Protein AF-A0A1F3QI66-F1 (afdb_monomer_lite)

pLDDT: mean 83.87, std 13.38, range [42.69, 95.62]

Secondary structure (DSSP, 8-state):
---EEEEEEEES-S-TT--SSTTTSBPPP-EEEEEEETTT--EEEEEHHHHHHHHHHHHHHHHHHHHHHHHHTTSEEEEEEEEETTT-SSHHHHHHHHHHHHHTTT--EEEEEEEEEE-TTT--EEEEEEEEEE---HHHHHHHH-SS--TTEEEEE-SSSSHHHHHHHHSPPB--TT--SEEE-TTPSPPPP-

Radius of gyration: 19.28 Å; chains: 1; bounding box: 41×46×55 Å

Foldseek 3Di:
DQQKDWDDKAAPDPCPFDPVDQQLDFDDFGIKTWIARNVPRDIDIDTPQNVVLVVLLVVLVLVCVQCVVVVVVLQKWKKKKKFFCVLPVDPVVVVVVVQVLCVVVVKHWQKKKKFWDADPPPRTIIIIMITIIGRDDPVRVCVSPVPDDPVGMDMDTDPHSPDVSVVVSPGGFTHGGPDDRMDMDPCPNDRDDD

Sequence (194 aa):
MNSWGLLHIKYLSEKSNQSVNIGQTPLEPKYEKTFVNFDTGEIRVVNDLQSKQFKKKQLLNLFIDVYSKHLLTKSISILTCIVYQKDYLMIGKFINTITKKLKRKGVERLGYIWVRDIGDIKLEKHYHIIIATTRIGKKLFKILFHKKKHSNYEVQFKKTERGMIDYLIDKDLFAASKQRTYGKSRKFPIPLKK

Structure (mmCIF, N/CA/C/O backbone):
data_AF-A0A1F3QI66-F1
#
_entry.id   AF-A0A1F3QI66-F1
#
loop_
_atom_site.group_PDB
_atom_site.id
_atom_site.type_symbol
_atom_site.label_atom_id
_atom_site.label_alt_id
_atom_site.label_comp_id
_atom_site.label_asym_id
_atom_site.label_entity_id
_atom_site.label_seq_id
_atom_site.pdbx_PDB_ins_code
_atom_site.Cartn_x
_atom_site.Cartn_y
_atom_site.Cartn_z
_atom_site.occupancy
_atom_site.B_iso_or_equiv
_atom_site.auth_seq_id
_atom_site.auth_comp_id
_atom_site.auth_asym_id
_atom_site.auth_atom_id
_atom_site.pdbx_PDB_model_num
ATOM 1 N N . MET A 1 1 ? 4.422 -25.451 -17.557 1.00 47.97 1 MET A N 1
ATOM 2 C CA . MET A 1 1 ? 5.743 -24.816 -17.761 1.00 47.97 1 MET A CA 1
ATOM 3 C C . MET A 1 1 ? 5.494 -23.385 -18.206 1.00 47.97 1 MET A C 1
ATOM 5 O O . MET A 1 1 ? 4.574 -23.186 -18.983 1.00 47.97 1 MET A O 1
ATOM 9 N N . ASN A 1 2 ? 6.211 -22.390 -17.675 1.00 63.16 2 ASN A N 1
ATOM 10 C CA . ASN A 1 2 ? 6.109 -21.024 -18.203 1.00 63.16 2 ASN A CA 1
ATOM 11 C C . ASN A 1 2 ? 6.990 -20.950 -19.448 1.00 63.16 2 ASN A C 1
ATOM 13 O O . ASN A 1 2 ? 8.209 -20.925 -19.316 1.00 63.16 2 ASN A O 1
ATOM 17 N N . SER A 1 3 ? 6.381 -20.913 -20.627 1.00 87.06 3 SER A N 1
ATOM 18 C CA . SER A 1 3 ? 7.074 -20.860 -21.916 1.00 87.06 3 SER A CA 1
ATOM 19 C C . SER A 1 3 ? 7.686 -19.500 -22.252 1.00 87.06 3 SER A C 1
ATOM 21 O O . SER A 1 3 ? 8.216 -19.313 -23.336 1.00 87.06 3 SER A O 1
ATOM 23 N N . TRP A 1 4 ? 7.682 -18.553 -21.314 1.00 91.75 4 TRP A N 1
ATOM 24 C CA . TRP A 1 4 ? 8.268 -17.228 -21.498 1.00 91.75 4 TRP A CA 1
ATOM 25 C C . TRP A 1 4 ? 9.689 -17.142 -20.930 1.00 91.75 4 TRP A C 1
ATOM 27 O O . TRP A 1 4 ? 9.897 -17.366 -19.735 1.00 91.75 4 TRP A O 1
ATOM 37 N N . GLY A 1 5 ? 10.648 -16.735 -21.761 1.00 91.50 5 GLY A N 1
ATOM 38 C CA . GLY A 1 5 ? 12.027 -16.417 -21.380 1.00 91.50 5 GLY A CA 1
ATOM 39 C C . GLY A 1 5 ? 12.348 -14.929 -21.510 1.00 91.50 5 GLY A C 1
ATOM 40 O O . GLY A 1 5 ? 11.740 -14.220 -22.309 1.00 91.50 5 GLY A O 1
ATOM 41 N N . LEU A 1 6 ? 13.307 -14.436 -20.720 1.00 92.69 6 LEU A N 1
ATOM 42 C CA . LEU A 1 6 ? 13.862 -13.088 -20.890 1.00 92.69 6 LEU A CA 1
ATOM 43 C C . LEU A 1 6 ? 14.909 -13.123 -22.009 1.00 92.69 6 LEU A C 1
ATOM 45 O O . LEU A 1 6 ? 15.916 -13.807 -21.866 1.00 92.69 6 LEU A O 1
ATOM 49 N N . LEU A 1 7 ? 14.681 -12.366 -23.081 1.00 91.62 7 LEU A N 1
ATOM 50 C CA . LEU A 1 7 ? 15.587 -12.286 -24.225 1.00 91.62 7 LEU A CA 1
ATOM 51 C C . LEU A 1 7 ? 16.707 -11.265 -23.986 1.00 91.62 7 LEU A C 1
ATOM 53 O O . LEU A 1 7 ? 17.881 -11.600 -24.078 1.00 91.62 7 LEU A O 1
ATOM 57 N N . HIS A 1 8 ? 16.356 -10.016 -23.664 1.00 92.00 8 HIS A N 1
ATOM 58 C CA . HIS A 1 8 ? 17.332 -8.968 -23.352 1.00 92.00 8 HIS A CA 1
ATOM 59 C C . HIS A 1 8 ? 16.724 -7.834 -22.516 1.00 92.00 8 HIS A C 1
ATOM 61 O O . HIS A 1 8 ? 15.503 -7.731 -22.346 1.00 92.00 8 HIS A O 1
ATOM 67 N N . ILE A 1 9 ? 17.601 -6.970 -21.996 1.00 92.31 9 ILE A N 1
ATOM 68 C CA . ILE A 1 9 ? 17.253 -5.748 -21.267 1.00 92.31 9 ILE A CA 1
ATOM 69 C C . ILE A 1 9 ? 17.842 -4.556 -22.021 1.00 92.31 9 ILE A C 1
ATOM 71 O O . ILE A 1 9 ? 19.048 -4.519 -22.258 1.00 92.31 9 ILE A O 1
ATOM 75 N N . LYS A 1 10 ? 17.008 -3.573 -22.365 1.00 91.25 10 LYS A N 1
ATOM 76 C CA . LYS A 1 10 ? 17.430 -2.316 -22.996 1.00 91.25 10 LYS A CA 1
ATOM 77 C C . LYS A 1 10 ? 17.322 -1.178 -21.989 1.00 91.25 10 LYS A C 1
ATOM 79 O O . LYS A 1 10 ? 16.243 -0.931 -21.458 1.00 91.25 10 LYS A O 1
ATOM 84 N N . TYR A 1 11 ? 18.417 -0.477 -21.719 1.00 87.38 11 TYR A N 1
ATOM 85 C CA . TYR A 1 11 ? 18.405 0.687 -20.830 1.00 87.38 11 TYR A CA 1
ATOM 86 C C . TYR A 1 11 ? 17.926 1.928 -21.591 1.00 87.38 11 TYR A C 1
ATOM 88 O O . TYR A 1 11 ? 18.390 2.196 -22.694 1.00 87.38 11 TYR A O 1
ATOM 96 N N . LEU A 1 12 ? 16.980 2.664 -21.004 1.00 83.56 12 LEU A N 1
ATOM 97 C CA . LEU A 1 12 ? 16.386 3.876 -21.581 1.00 83.56 12 LEU A CA 1
ATOM 98 C C . LEU A 1 12 ? 17.032 5.163 -21.049 1.00 83.56 12 LEU A C 1
ATOM 100 O O . LEU A 1 12 ? 16.863 6.224 -21.636 1.00 83.56 12 LEU A O 1
ATOM 104 N N . SER A 1 13 ? 17.763 5.088 -19.933 1.00 73.69 13 SER A N 1
ATOM 105 C CA . SER A 1 13 ? 18.501 6.220 -19.366 1.00 73.69 13 SER A CA 1
ATOM 106 C C . SER A 1 13 ? 19.863 5.785 -18.822 1.00 73.69 13 SER A C 1
ATOM 108 O O . SER A 1 13 ? 19.973 4.774 -18.127 1.00 73.69 13 SER A O 1
ATOM 110 N N . GLU A 1 14 ? 20.903 6.578 -19.100 1.00 59.66 14 GLU A N 1
ATOM 111 C CA . GLU A 1 14 ? 22.278 6.342 -18.623 1.00 59.66 14 GLU A CA 1
ATOM 112 C C . GLU A 1 14 ? 22.416 6.533 -17.103 1.00 59.66 14 GLU A C 1
ATOM 114 O O . GLU A 1 14 ? 23.230 5.889 -16.442 1.00 59.66 14 GLU A O 1
ATOM 119 N N . LYS A 1 15 ? 21.585 7.403 -16.512 1.00 50.03 15 LYS A N 1
ATOM 120 C CA . LYS A 1 15 ? 21.635 7.773 -15.091 1.00 50.03 15 LYS A CA 1
ATOM 121 C C . LYS A 1 15 ? 20.368 7.349 -14.360 1.00 50.03 15 LYS A C 1
ATOM 123 O O . LYS A 1 15 ? 19.608 8.171 -13.860 1.00 50.03 15 LYS A O 1
ATOM 128 N N . SER A 1 16 ? 20.205 6.040 -14.170 1.00 46.78 16 SER A N 1
ATOM 129 C CA . SER A 1 16 ? 19.170 5.434 -13.309 1.00 46.78 16 SER A CA 1
ATOM 130 C C . SER A 1 16 ? 19.044 6.074 -11.905 1.00 46.78 16 SER A C 1
ATOM 132 O O . SER A 1 16 ? 18.033 5.880 -11.231 1.00 46.78 16 SER A O 1
ATOM 134 N N . ASN A 1 17 ? 20.038 6.820 -11.413 1.00 44.56 17 ASN A N 1
ATOM 135 C CA . ASN A 1 17 ? 20.090 7.281 -10.022 1.00 44.56 17 ASN A CA 1
ATOM 136 C C . ASN A 1 17 ? 19.875 8.787 -9.809 1.00 44.56 17 ASN A C 1
ATOM 138 O O . ASN A 1 17 ? 19.827 9.206 -8.653 1.00 44.56 17 ASN A O 1
ATOM 142 N N . GLN A 1 18 ? 19.708 9.598 -10.856 1.00 42.69 18 GLN A N 1
ATOM 143 C CA . GLN A 1 18 ? 19.371 11.011 -10.672 1.00 42.69 18 GLN A CA 1
ATOM 144 C C . GLN A 1 18 ? 17.849 11.165 -10.652 1.00 42.69 18 GLN A C 1
ATOM 146 O O . GLN A 1 18 ? 17.217 11.334 -11.687 1.00 42.69 18 GLN A O 1
ATOM 151 N N . SER A 1 19 ? 17.232 11.080 -9.464 1.00 44.66 19 SER A N 1
ATOM 152 C CA . SER A 1 19 ? 15.881 11.632 -9.321 1.00 44.66 19 SER A CA 1
ATOM 153 C C . SER A 1 19 ? 16.013 13.142 -9.466 1.00 44.66 19 SER A C 1
ATOM 155 O O . SER A 1 19 ? 16.463 13.802 -8.530 1.00 44.66 19 SER A O 1
ATOM 157 N N . VAL A 1 20 ? 15.659 13.665 -10.636 1.00 45.09 20 VAL A N 1
ATOM 158 C CA . VAL A 1 20 ? 15.729 15.102 -10.942 1.00 45.09 20 VAL A CA 1
ATOM 159 C C . VAL A 1 20 ? 14.893 15.907 -9.937 1.00 45.09 20 VAL A C 1
ATOM 161 O O . VAL A 1 20 ? 15.231 17.036 -9.621 1.00 45.09 20 VAL A O 1
ATOM 164 N N . ASN A 1 21 ? 13.899 15.263 -9.311 1.00 45.53 21 ASN A N 1
ATOM 165 C CA . ASN A 1 21 ? 13.190 15.752 -8.137 1.00 45.53 21 ASN A CA 1
ATOM 166 C C . ASN A 1 21 ? 13.051 14.624 -7.103 1.00 45.53 21 ASN A C 1
ATOM 168 O O . ASN A 1 21 ? 12.526 13.554 -7.411 1.00 45.53 21 ASN A O 1
ATOM 172 N N . ILE A 1 22 ? 13.531 14.831 -5.871 1.00 59.59 22 ILE A N 1
ATOM 173 C CA . ILE A 1 22 ? 13.556 13.828 -4.789 1.00 59.59 22 ILE A CA 1
ATOM 174 C C . ILE A 1 22 ? 12.120 13.409 -4.435 1.00 59.59 22 ILE A C 1
ATOM 176 O O . ILE A 1 22 ? 11.509 13.973 -3.530 1.00 59.59 22 ILE A O 1
ATOM 180 N N . GLY A 1 23 ? 11.565 12.419 -5.135 1.00 58.91 23 GLY A N 1
ATOM 181 C CA . GLY A 1 23 ? 10.215 11.897 -4.924 1.00 58.91 23 GLY A CA 1
ATOM 182 C C . GLY A 1 23 ? 9.114 12.947 -4.977 1.00 58.91 23 GLY A C 1
ATOM 183 O O . GLY A 1 23 ? 8.242 12.895 -4.118 1.00 58.91 23 GLY A O 1
ATOM 184 N N . GLN A 1 24 ? 9.211 13.905 -5.906 1.00 66.75 24 GLN A N 1
ATOM 185 C CA . GLN A 1 24 ? 8.164 14.892 -6.222 1.00 66.75 24 GLN A CA 1
ATOM 186 C C . GLN A 1 24 ? 7.528 14.677 -7.600 1.00 66.75 24 GLN A C 1
ATOM 188 O O . GLN A 1 24 ? 6.397 15.094 -7.813 1.00 66.75 24 GLN A O 1
ATOM 193 N N . THR A 1 25 ? 8.222 13.987 -8.504 1.00 69.00 25 THR A N 1
ATOM 194 C CA . THR A 1 25 ? 7.698 13.593 -9.813 1.00 69.00 25 THR A CA 1
ATOM 195 C C . THR A 1 25 ? 7.379 12.095 -9.844 1.00 69.00 25 THR A C 1
ATOM 197 O O . THR A 1 25 ? 7.991 11.324 -9.084 1.00 69.00 25 THR A O 1
ATOM 200 N N . PRO A 1 26 ? 6.429 11.665 -10.695 1.00 75.81 26 PRO A N 1
ATOM 201 C CA . PRO A 1 26 ? 6.198 10.252 -10.966 1.00 75.81 26 PRO A CA 1
ATOM 202 C C . PRO A 1 26 ? 7.483 9.543 -11.398 1.00 75.81 26 PRO A C 1
ATOM 204 O O . PRO A 1 26 ? 8.408 10.146 -11.944 1.00 75.81 26 PRO A O 1
ATOM 207 N N . LEU A 1 27 ? 7.558 8.241 -11.131 1.00 79.69 27 LEU A N 1
ATOM 208 C CA . LEU A 1 27 ? 8.625 7.409 -11.666 1.00 79.69 27 LEU A CA 1
ATOM 209 C C . LEU A 1 27 ? 8.525 7.330 -13.186 1.00 79.69 27 LEU A C 1
ATOM 211 O O . LEU A 1 27 ? 7.466 7.016 -13.718 1.00 79.69 27 LEU A O 1
ATOM 215 N N . GLU A 1 28 ? 9.666 7.471 -13.846 1.00 81.56 28 GLU A N 1
ATOM 216 C CA . GLU A 1 28 ? 9.814 7.200 -15.271 1.00 81.56 28 GLU A CA 1
ATOM 217 C C . GLU A 1 28 ? 10.432 5.808 -15.505 1.00 81.56 28 GLU A C 1
ATOM 219 O O . GLU A 1 28 ? 11.181 5.305 -14.648 1.00 81.56 28 GLU A O 1
ATOM 224 N N . PRO A 1 29 ? 10.123 5.157 -16.643 1.00 85.25 29 PRO A N 1
ATOM 225 C CA . PRO A 1 29 ? 10.774 3.919 -17.052 1.00 85.25 29 PRO A CA 1
ATOM 226 C C . PRO A 1 29 ? 12.290 4.088 -17.215 1.00 85.25 29 PRO A C 1
ATOM 228 O O . PRO A 1 29 ? 12.767 5.028 -17.842 1.00 85.25 29 PRO A O 1
ATOM 231 N N . LYS A 1 30 ? 13.064 3.145 -16.680 1.00 84.88 30 LYS A N 1
ATOM 232 C CA . LYS A 1 30 ? 14.536 3.148 -16.755 1.00 84.88 30 LYS A CA 1
ATOM 233 C C . LYS A 1 30 ? 15.081 2.146 -17.750 1.00 84.88 30 LYS A C 1
ATOM 235 O O . LYS A 1 30 ? 16.157 2.356 -18.304 1.00 84.88 30 LYS A O 1
ATOM 240 N N . TYR A 1 31 ? 14.382 1.035 -17.919 1.00 87.81 31 TYR A N 1
ATOM 241 C CA . TYR A 1 31 ? 14.768 -0.015 -18.843 1.00 87.81 31 TYR A CA 1
ATOM 242 C C . TYR A 1 31 ? 13.545 -0.813 -19.290 1.00 87.81 31 TYR A C 1
ATOM 244 O O . TYR A 1 31 ? 12.524 -0.889 -18.596 1.00 87.81 31 TYR A O 1
ATOM 252 N N . GLU A 1 32 ? 13.691 -1.454 -20.437 1.00 93.75 32 GLU A N 1
ATOM 253 C CA . GLU A 1 32 ? 12.731 -2.369 -21.032 1.00 93.75 32 GLU A CA 1
ATOM 254 C C . GLU A 1 32 ? 13.240 -3.797 -20.919 1.00 93.75 32 GLU A C 1
ATOM 256 O O . GLU A 1 32 ? 14.442 -4.059 -20.989 1.00 93.75 32 GLU A O 1
ATOM 261 N N . LYS A 1 33 ? 12.313 -4.727 -20.715 1.00 93.12 33 LYS A N 1
ATOM 262 C CA . LYS A 1 33 ? 12.558 -6.161 -20.754 1.00 93.12 33 LYS A CA 1
ATOM 263 C C . LYS A 1 33 ? 11.806 -6.737 -21.934 1.00 93.12 33 LYS A C 1
ATOM 265 O O . LYS A 1 33 ? 10.586 -6.589 -22.008 1.00 93.12 33 LYS A O 1
ATOM 270 N N . THR A 1 34 ? 12.526 -7.436 -22.790 1.00 94.38 34 THR A N 1
ATOM 271 C CA . THR A 1 34 ? 11.940 -8.162 -23.911 1.00 94.38 34 THR A CA 1
ATOM 272 C C . THR A 1 34 ? 11.818 -9.621 -23.514 1.00 94.38 34 THR A C 1
ATOM 274 O O . THR A 1 34 ? 12.818 -10.259 -23.185 1.00 94.38 34 THR A O 1
ATOM 277 N N . PHE A 1 35 ? 10.598 -10.142 -23.512 1.00 94.12 35 PHE A N 1
ATOM 278 C CA . PHE A 1 35 ? 10.305 -11.546 -23.272 1.00 94.12 35 PHE A CA 1
ATOM 279 C C . PHE A 1 35 ? 9.913 -12.222 -24.581 1.00 94.12 35 PHE A C 1
ATOM 281 O O . PHE A 1 35 ? 9.272 -11.596 -25.423 1.00 94.12 35 PHE A O 1
ATOM 288 N N . VAL A 1 36 ? 10.272 -13.492 -24.724 1.00 95.38 36 VAL A N 1
ATOM 289 C CA . VAL A 1 36 ? 9.893 -14.332 -25.861 1.00 95.38 36 VAL A CA 1
ATOM 290 C C . VAL A 1 36 ? 9.185 -15.579 -25.355 1.00 95.38 36 VAL A C 1
ATOM 292 O O . VAL A 1 36 ? 9.614 -16.173 -24.365 1.00 95.38 36 VAL A O 1
ATOM 295 N N . ASN A 1 37 ? 8.091 -15.952 -26.007 1.00 95.19 37 ASN A N 1
ATOM 296 C CA . ASN A 1 37 ? 7.439 -17.234 -25.810 1.00 95.19 37 ASN A CA 1
ATOM 297 C C . ASN A 1 37 ? 8.138 -18.284 -26.685 1.00 95.19 37 ASN A C 1
ATOM 299 O O . ASN A 1 37 ? 8.142 -18.164 -27.907 1.00 95.19 37 ASN A O 1
ATOM 303 N N . PHE A 1 38 ? 8.740 -19.300 -26.072 1.00 92.00 38 PHE A N 1
ATOM 304 C CA . PHE A 1 38 ? 9.479 -20.348 -26.777 1.00 92.00 38 PHE A CA 1
ATOM 305 C C . PHE A 1 38 ? 8.584 -21.282 -27.598 1.00 92.00 38 PHE A C 1
ATOM 307 O O . PHE A 1 38 ? 9.078 -21.893 -28.539 1.00 92.00 38 PHE A O 1
ATOM 314 N N . ASP A 1 39 ? 7.290 -21.364 -27.279 1.00 93.31 39 ASP A N 1
ATOM 315 C CA . ASP A 1 39 ? 6.351 -22.230 -27.995 1.00 93.31 39 ASP A CA 1
ATOM 316 C C . ASP A 1 39 ? 5.776 -21.529 -29.235 1.00 93.31 39 ASP A C 1
ATOM 318 O O . ASP A 1 39 ? 5.585 -22.155 -30.273 1.00 93.31 39 ASP A O 1
ATOM 322 N N . THR A 1 40 ? 5.478 -20.227 -29.134 1.00 94.50 40 THR A N 1
ATOM 323 C CA . THR A 1 40 ? 4.774 -19.470 -30.191 1.00 94.50 40 THR A CA 1
ATOM 324 C C . THR A 1 40 ? 5.653 -18.473 -30.942 1.00 94.50 40 THR A C 1
ATOM 326 O O . THR A 1 40 ? 5.227 -17.932 -31.959 1.00 94.50 40 THR A O 1
ATOM 329 N N . GLY A 1 41 ? 6.849 -18.169 -30.434 1.00 91.69 41 GLY A N 1
ATOM 330 C CA . GLY A 1 41 ? 7.699 -17.086 -30.936 1.00 91.69 41 GLY A CA 1
ATOM 331 C C . GLY A 1 41 ? 7.188 -15.678 -30.604 1.00 91.69 41 GLY A C 1
ATOM 332 O O . GLY A 1 41 ? 7.791 -14.697 -31.034 1.00 91.69 41 GLY A O 1
ATOM 333 N N . GLU A 1 42 ? 6.095 -15.547 -29.841 1.00 95.12 42 GLU A N 1
ATOM 334 C CA . GLU A 1 42 ? 5.516 -14.251 -29.475 1.00 95.12 42 GLU A CA 1
ATOM 335 C C . GLU A 1 42 ? 6.508 -13.412 -28.657 1.00 95.12 42 GLU A C 1
ATOM 337 O O . GLU A 1 42 ? 7.099 -13.892 -27.686 1.00 95.12 42 GLU A O 1
ATOM 342 N N . ILE A 1 43 ? 6.660 -12.136 -29.019 1.00 93.88 43 ILE A N 1
ATOM 343 C CA . ILE A 1 43 ? 7.535 -11.189 -28.324 1.00 93.88 43 ILE A CA 1
ATOM 344 C C . ILE A 1 43 ? 6.690 -10.198 -27.535 1.00 93.88 43 ILE A C 1
ATOM 346 O O . ILE A 1 43 ? 5.782 -9.561 -28.064 1.00 93.88 43 ILE A O 1
ATOM 350 N N . ARG A 1 44 ? 7.050 -10.000 -26.267 1.00 94.12 44 ARG A N 1
ATOM 351 C CA . ARG A 1 44 ? 6.415 -9.017 -25.394 1.00 94.12 44 ARG A CA 1
ATOM 352 C C . ARG A 1 44 ? 7.449 -8.122 -24.737 1.00 94.12 44 ARG A C 1
ATOM 354 O O . ARG A 1 44 ? 8.313 -8.593 -24.002 1.00 94.12 44 ARG A O 1
ATOM 361 N N . VAL A 1 45 ? 7.307 -6.817 -24.932 1.00 92.81 45 VAL A N 1
ATOM 362 C CA . VAL A 1 45 ? 8.151 -5.808 -24.287 1.00 92.81 45 VAL A CA 1
ATOM 363 C C . VAL A 1 45 ? 7.406 -5.214 -23.095 1.00 92.81 45 VAL A C 1
ATOM 365 O O . VAL A 1 45 ? 6.243 -4.830 -23.201 1.00 92.81 45 VAL A O 1
ATOM 368 N N . VAL A 1 46 ? 8.061 -5.177 -21.935 1.00 93.44 46 VAL A N 1
ATOM 369 C CA . VAL A 1 46 ? 7.515 -4.592 -20.704 1.00 93.44 46 VAL A CA 1
ATOM 370 C C . VAL A 1 46 ? 8.590 -3.756 -20.033 1.00 93.44 46 VAL A C 1
ATOM 372 O O . VAL A 1 46 ? 9.695 -4.240 -19.783 1.00 93.44 46 VAL A O 1
ATOM 375 N N . ASN A 1 47 ? 8.267 -2.521 -19.667 1.00 92.19 47 ASN A N 1
ATOM 376 C CA . ASN A 1 47 ? 9.205 -1.681 -18.933 1.00 92.19 47 ASN A CA 1
ATOM 377 C C . ASN A 1 47 ? 9.173 -1.938 -17.412 1.00 92.19 47 ASN A C 1
ATOM 379 O O . ASN A 1 47 ? 8.279 -2.591 -16.852 1.00 92.19 47 ASN A O 1
ATOM 383 N N . ASP A 1 48 ? 10.199 -1.464 -16.708 1.00 87.06 48 ASP A N 1
ATOM 384 C CA . ASP A 1 48 ? 10.332 -1.688 -15.268 1.00 87.06 48 ASP A CA 1
ATOM 385 C C . ASP A 1 48 ? 9.232 -1.002 -14.441 1.00 87.06 48 ASP A C 1
ATOM 387 O O . ASP A 1 48 ? 8.838 -1.526 -13.392 1.00 87.06 48 ASP A O 1
ATOM 391 N N . LEU A 1 49 ? 8.706 0.132 -14.911 1.00 87.75 49 LEU A N 1
ATOM 392 C CA . LEU A 1 49 ? 7.597 0.843 -14.279 1.00 87.75 49 LEU A CA 1
ATOM 393 C C . LEU A 1 49 ? 6.292 0.045 -14.377 1.00 87.75 49 LEU A C 1
ATOM 395 O O . LEU A 1 49 ? 5.668 -0.210 -13.346 1.00 87.75 49 LEU A O 1
ATOM 399 N N . GLN A 1 50 ? 5.939 -0.444 -15.566 1.00 89.88 50 GLN A N 1
ATOM 400 C CA . GLN A 1 50 ? 4.802 -1.338 -15.804 1.00 89.88 50 GLN A CA 1
ATOM 401 C C . GLN A 1 50 ? 4.913 -2.596 -14.940 1.00 89.88 50 GLN A C 1
ATOM 403 O O . GLN A 1 50 ? 3.956 -3.001 -14.280 1.00 89.88 50 GLN A O 1
ATOM 408 N N . SER A 1 51 ? 6.114 -3.173 -14.849 1.00 89.69 51 SER A N 1
ATOM 409 C CA . SER A 1 51 ? 6.381 -4.315 -13.968 1.00 89.69 51 SER A CA 1
ATOM 410 C C . SER A 1 51 ? 6.118 -3.988 -12.489 1.00 89.69 51 SER A C 1
ATOM 412 O O . SER A 1 51 ? 5.571 -4.816 -11.755 1.00 89.69 51 SER A O 1
ATOM 414 N N . LYS A 1 52 ? 6.502 -2.794 -12.017 1.00 89.81 52 LYS A N 1
ATOM 415 C CA . LYS A 1 52 ? 6.244 -2.334 -10.639 1.00 89.81 52 LYS A CA 1
ATOM 416 C C . LYS A 1 52 ? 4.757 -2.065 -10.401 1.00 89.81 52 LYS A C 1
ATOM 418 O O . LYS A 1 52 ? 4.237 -2.484 -9.368 1.00 89.81 52 LYS A O 1
ATOM 423 N N . GLN A 1 53 ? 4.074 -1.408 -11.337 1.00 91.06 53 GLN A N 1
ATOM 424 C CA . GLN A 1 53 ? 2.634 -1.142 -11.273 1.00 91.06 53 GLN A CA 1
ATOM 425 C C . GLN A 1 53 ? 1.840 -2.451 -11.229 1.00 91.06 53 GLN A C 1
ATOM 427 O O . GLN A 1 53 ? 0.994 -2.625 -10.352 1.00 91.06 53 GLN A O 1
ATOM 432 N N . PHE A 1 54 ? 2.183 -3.417 -12.083 1.00 91.94 54 PHE A N 1
ATOM 433 C CA . PHE A 1 54 ? 1.577 -4.747 -12.088 1.00 91.94 54 PHE A CA 1
ATOM 434 C C . PHE A 1 54 ? 1.759 -5.464 -10.745 1.00 91.94 54 PHE A C 1
ATOM 436 O O . PHE A 1 54 ? 0.790 -5.940 -10.156 1.00 91.94 54 PHE A O 1
ATOM 443 N N . LYS A 1 55 ? 2.979 -5.470 -10.191 1.00 91.81 55 LYS A N 1
ATOM 444 C CA . LYS A 1 55 ? 3.253 -6.062 -8.870 1.00 91.81 55 LYS A CA 1
ATOM 445 C C . LYS A 1 55 ? 2.512 -5.350 -7.732 1.00 91.81 55 LYS A C 1
ATOM 447 O O . LYS A 1 55 ? 2.052 -6.020 -6.808 1.00 91.81 55 LYS A O 1
ATOM 452 N N . LYS A 1 56 ? 2.387 -4.016 -7.775 1.00 93.38 56 LYS A N 1
ATOM 453 C CA . LYS A 1 56 ? 1.557 -3.245 -6.829 1.00 93.38 56 LYS A CA 1
ATOM 454 C C . LYS A 1 56 ? 0.096 -3.697 -6.923 1.00 93.38 56 LYS A C 1
ATOM 456 O O . LYS A 1 56 ? -0.496 -4.022 -5.897 1.00 93.38 56 LYS A O 1
ATOM 461 N N . LYS A 1 57 ? -0.459 -3.765 -8.137 1.00 93.25 57 LYS A N 1
ATOM 462 C CA . LYS A 1 57 ? -1.843 -4.191 -8.394 1.00 93.25 57 LYS A CA 1
ATOM 463 C C . LYS A 1 57 ? -2.103 -5.610 -7.890 1.00 93.25 57 LYS A C 1
ATOM 465 O O . LYS A 1 57 ? -3.055 -5.819 -7.150 1.00 93.25 57 LYS A O 1
ATOM 470 N N . GLN A 1 58 ? -1.221 -6.562 -8.196 1.00 92.75 58 GLN A N 1
ATOM 471 C CA . GLN A 1 58 ? -1.322 -7.931 -7.678 1.00 92.75 58 GLN A CA 1
ATOM 472 C C . GLN A 1 58 ? -1.310 -7.977 -6.148 1.00 92.75 58 GLN A C 1
ATOM 474 O O . GLN A 1 58 ? -2.094 -8.702 -5.544 1.00 92.75 58 GLN A O 1
ATOM 479 N N . LEU A 1 59 ? -0.437 -7.193 -5.510 1.00 92.75 59 LEU A N 1
ATOM 480 C CA . LEU A 1 59 ? -0.364 -7.129 -4.054 1.00 92.75 59 LEU A CA 1
ATOM 481 C C . LEU A 1 59 ? -1.664 -6.588 -3.437 1.00 92.75 59 LEU A C 1
ATOM 483 O O . LEU A 1 59 ? -2.129 -7.121 -2.431 1.00 92.75 59 LEU A O 1
ATOM 487 N N . LEU A 1 60 ? -2.231 -5.535 -4.027 1.00 92.25 60 LEU A N 1
ATOM 488 C CA . LEU A 1 60 ? -3.494 -4.943 -3.593 1.00 92.25 60 LEU A CA 1
ATOM 489 C C . LEU A 1 60 ? -4.674 -5.905 -3.790 1.00 92.25 60 LEU A C 1
ATOM 491 O O . LEU A 1 60 ? -5.460 -6.084 -2.862 1.00 92.25 60 LEU A O 1
ATOM 495 N N . ASN A 1 61 ? -4.749 -6.582 -4.938 1.00 91.69 61 ASN A N 1
ATOM 496 C CA . ASN A 1 61 ? -5.775 -7.591 -5.210 1.00 91.69 61 ASN A CA 1
ATOM 497 C C . ASN A 1 61 ? -5.685 -8.758 -4.225 1.00 91.69 61 ASN A C 1
ATOM 499 O O . ASN A 1 61 ? -6.680 -9.094 -3.596 1.00 91.69 61 ASN A O 1
ATOM 503 N N . LEU A 1 62 ? -4.478 -9.272 -3.968 1.00 91.12 62 LEU A N 1
ATOM 504 C CA . LEU A 1 62 ? -4.271 -10.329 -2.976 1.00 91.12 62 LEU A CA 1
ATOM 505 C C . LEU A 1 62 ? -4.786 -9.928 -1.584 1.00 91.12 62 LEU A C 1
ATOM 507 O O . LEU A 1 62 ? -5.252 -10.766 -0.819 1.00 91.12 62 LEU A O 1
ATOM 511 N N . PHE A 1 63 ? -4.710 -8.647 -1.219 1.00 91.50 63 PHE A N 1
ATOM 512 C CA . PHE A 1 63 ? -5.266 -8.173 0.051 1.00 91.50 63 PHE A CA 1
ATOM 513 C C . PHE A 1 63 ? -6.788 -8.194 0.070 1.00 91.50 63 PHE A C 1
ATOM 515 O O . PHE A 1 63 ? -7.362 -8.560 1.098 1.00 91.50 63 PHE A O 1
ATOM 522 N N . ILE A 1 64 ? -7.434 -7.836 -1.042 1.00 88.94 64 ILE A N 1
ATOM 523 C CA . ILE A 1 64 ? -8.884 -7.990 -1.199 1.00 88.94 64 ILE A CA 1
ATOM 524 C C . ILE A 1 64 ? -9.248 -9.462 -1.077 1.00 88.94 64 ILE A C 1
ATOM 526 O O . ILE A 1 64 ? -10.102 -9.799 -0.263 1.00 88.94 64 ILE A O 1
ATOM 530 N N . ASP A 1 65 ? -8.579 -10.335 -1.821 1.00 89.69 65 ASP A N 1
ATOM 531 C CA . ASP A 1 65 ? -8.908 -11.761 -1.871 1.00 89.69 65 ASP A CA 1
ATOM 532 C C . ASP A 1 65 ? -8.847 -12.399 -0.478 1.00 89.69 65 ASP A C 1
ATOM 534 O O . ASP A 1 65 ? -9.720 -13.173 -0.093 1.00 89.69 65 ASP A O 1
ATOM 538 N N . VAL A 1 66 ? -7.863 -12.000 0.332 1.00 90.31 66 VAL A N 1
ATOM 539 C CA . VAL A 1 66 ? -7.668 -12.524 1.691 1.00 90.31 66 VAL A CA 1
ATOM 540 C C . VAL A 1 66 ? -8.701 -11.991 2.686 1.00 90.31 66 VAL A C 1
ATOM 542 O O . VAL A 1 66 ? -9.131 -12.727 3.572 1.00 90.31 66 VAL A O 1
ATOM 545 N N . TYR A 1 67 ? -9.090 -10.716 2.594 1.00 89.62 67 TYR A N 1
ATOM 546 C CA . TYR A 1 67 ? -9.858 -10.051 3.657 1.00 89.62 67 TYR A CA 1
ATOM 547 C C . TYR A 1 67 ? -11.302 -9.690 3.294 1.00 89.62 67 TYR A C 1
ATOM 549 O O . TYR A 1 67 ? -12.075 -9.378 4.199 1.00 89.62 67 TYR A O 1
ATOM 557 N N . SER A 1 68 ? -11.693 -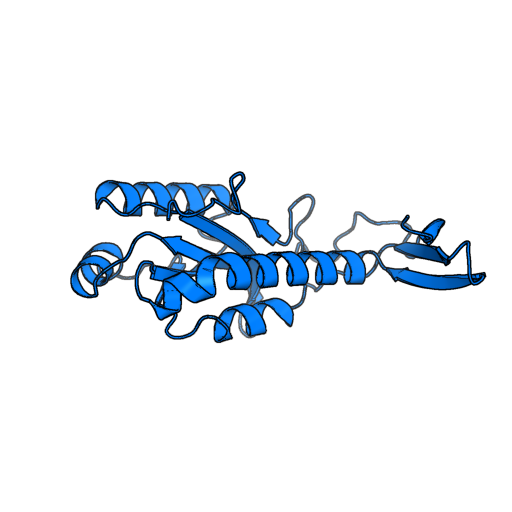9.754 2.022 1.00 88.56 68 SER A N 1
ATOM 558 C CA . SER A 1 68 ? -13.039 -9.416 1.526 1.00 88.56 68 SER A CA 1
ATOM 559 C C . SER A 1 68 ? -14.132 -10.189 2.260 1.00 88.56 68 SER A C 1
ATOM 561 O O . SER A 1 68 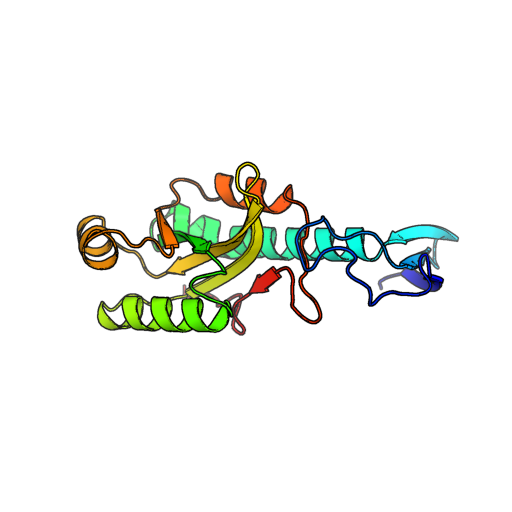? -14.986 -9.584 2.907 1.00 88.56 68 SER A O 1
ATOM 563 N N . LYS A 1 69 ? -14.048 -11.525 2.286 1.00 88.06 69 LYS A N 1
ATOM 564 C CA . LYS A 1 69 ? -15.016 -12.378 2.998 1.00 88.06 69 LYS A CA 1
ATOM 565 C C . LYS A 1 69 ? -15.158 -11.991 4.475 1.00 88.06 69 LYS A C 1
ATOM 567 O O . LYS A 1 69 ? -16.269 -11.891 4.982 1.00 88.06 69 LYS A O 1
ATOM 572 N N . HIS A 1 70 ? -14.043 -11.734 5.153 1.00 89.56 70 HIS A N 1
ATOM 573 C CA . HIS A 1 70 ? -14.022 -11.368 6.572 1.00 89.56 70 HIS A CA 1
ATOM 574 C C . HIS A 1 70 ? -14.552 -9.953 6.842 1.00 89.56 70 HIS A C 1
ATOM 576 O O . HIS A 1 70 ? -15.101 -9.672 7.912 1.00 89.56 70 HIS A O 1
ATOM 582 N N . LEU A 1 71 ? -14.379 -9.036 5.887 1.00 87.56 71 LEU A N 1
ATOM 583 C CA . LEU A 1 71 ? -14.970 -7.706 5.950 1.00 87.56 71 LEU A CA 1
ATOM 584 C C . LEU A 1 71 ? -16.496 -7.795 5.814 1.00 87.56 71 LEU A C 1
ATOM 586 O O . LEU A 1 71 ? -17.201 -7.188 6.623 1.00 87.56 71 LEU A O 1
ATOM 590 N N . LEU A 1 72 ? -16.986 -8.586 4.851 1.00 87.56 72 LEU A N 1
ATOM 591 C CA . LEU A 1 72 ? -18.414 -8.814 4.596 1.00 87.56 72 LEU A CA 1
ATOM 592 C C . LEU A 1 72 ? -19.116 -9.448 5.803 1.00 87.56 72 LEU A C 1
ATOM 594 O O . LEU A 1 72 ? -20.151 -8.951 6.245 1.00 87.56 72 LEU A O 1
ATOM 598 N N . THR A 1 73 ? -18.513 -10.474 6.413 1.00 90.19 73 THR A N 1
ATOM 599 C CA . THR A 1 73 ? -19.033 -11.107 7.641 1.00 90.19 73 THR A CA 1
ATOM 600 C C . THR A 1 73 ? -18.789 -10.279 8.904 1.00 90.19 73 THR A C 1
ATOM 602 O O . THR A 1 73 ? -19.173 -10.688 9.997 1.00 90.19 73 THR A O 1
ATOM 605 N N . LYS A 1 74 ? -18.155 -9.104 8.782 1.00 90.12 74 LYS A N 1
ATOM 606 C CA . LYS A 1 74 ? -17.813 -8.200 9.890 1.00 90.12 74 LYS A CA 1
ATOM 607 C C . LYS A 1 74 ? -16.928 -8.848 10.967 1.00 90.12 74 LYS A C 1
ATOM 609 O O . LYS A 1 74 ? -16.876 -8.330 12.083 1.00 90.12 74 LYS A O 1
ATOM 614 N N . SER A 1 75 ? -16.185 -9.911 10.646 1.00 91.44 75 SER A N 1
ATOM 615 C CA . SER A 1 75 ? -15.256 -10.564 11.583 1.00 91.44 75 SER A CA 1
ATOM 616 C C . SER A 1 75 ? -13.958 -9.769 11.783 1.00 91.44 75 SER A C 1
ATOM 618 O O . SER A 1 75 ? -13.236 -9.976 12.756 1.00 91.44 75 SER A O 1
ATOM 620 N N . ILE A 1 76 ? -13.661 -8.831 10.880 1.00 93.62 76 ILE A N 1
ATOM 621 C CA . ILE A 1 76 ? -12.502 -7.933 10.959 1.00 93.62 76 ILE A CA 1
ATOM 622 C C . ILE A 1 76 ? -12.905 -6.464 10.773 1.00 93.62 76 ILE A C 1
ATOM 624 O O . ILE A 1 76 ? -14.056 -6.116 10.479 1.00 93.62 76 ILE A O 1
ATOM 628 N N . SER A 1 77 ? -11.919 -5.585 10.928 1.00 93.25 77 SER A N 1
ATOM 629 C CA . SER A 1 77 ? -11.981 -4.179 10.542 1.00 93.25 77 SER A CA 1
ATOM 630 C C . SER A 1 77 ? -10.817 -3.832 9.619 1.00 93.25 77 SER A C 1
ATOM 632 O O . SER A 1 77 ? -9.676 -4.215 9.885 1.00 93.25 77 SER A O 1
ATOM 634 N N . ILE A 1 78 ? -11.098 -3.053 8.573 1.00 93.00 78 ILE A N 1
ATOM 635 C CA . ILE A 1 78 ? -10.075 -2.448 7.715 1.00 93.00 78 ILE A CA 1
ATOM 636 C C . ILE A 1 78 ? -9.995 -0.954 8.023 1.00 93.00 78 ILE A C 1
ATOM 638 O O . ILE A 1 78 ? -10.997 -0.235 7.977 1.00 93.00 78 ILE A O 1
ATOM 642 N N . LEU A 1 79 ? -8.785 -0.506 8.340 1.00 92.50 79 LEU A N 1
ATOM 643 C CA . LEU A 1 79 ? -8.439 0.890 8.558 1.00 92.50 79 LEU A CA 1
ATOM 644 C C . LEU A 1 79 ? -7.672 1.410 7.348 1.00 92.50 79 LEU A C 1
ATOM 646 O O . LEU A 1 79 ? -6.748 0.748 6.870 1.00 92.50 79 LEU A O 1
ATOM 650 N N . THR A 1 80 ? -8.027 2.602 6.893 1.00 92.25 80 THR A N 1
ATOM 651 C CA . THR A 1 80 ? -7.234 3.364 5.932 1.00 92.25 80 THR A CA 1
ATOM 652 C C . THR A 1 80 ? -6.557 4.507 6.657 1.00 92.25 80 THR A C 1
ATOM 654 O O . THR A 1 80 ? -7.198 5.217 7.431 1.00 92.25 80 THR A O 1
ATOM 657 N N . CYS A 1 81 ? -5.258 4.671 6.431 1.00 91.62 81 CYS A N 1
ATOM 658 C CA . CYS A 1 81 ? -4.484 5.754 7.012 1.00 91.62 81 CYS A CA 1
ATOM 659 C C . CYS A 1 81 ? -3.811 6.579 5.917 1.00 91.62 81 CYS A C 1
ATOM 661 O O . CYS A 1 81 ? -3.250 6.013 4.976 1.00 91.62 81 CYS A O 1
ATOM 663 N N . ILE A 1 82 ? -3.815 7.896 6.087 1.00 91.38 82 ILE A N 1
ATOM 664 C CA . ILE A 1 82 ? -2.987 8.839 5.331 1.00 91.38 82 ILE A CA 1
ATOM 665 C C . ILE A 1 82 ? -1.946 9.365 6.308 1.00 91.38 82 ILE A C 1
ATOM 667 O O . ILE A 1 82 ? -2.311 9.905 7.346 1.00 91.38 82 ILE A O 1
ATOM 671 N N . VAL A 1 83 ? -0.663 9.154 6.031 1.00 91.19 83 VAL A N 1
ATOM 672 C CA . VAL A 1 83 ? 0.425 9.479 6.964 1.00 91.19 83 VAL A CA 1
ATOM 673 C C . VAL A 1 83 ? 1.412 10.415 6.300 1.00 91.19 83 VAL A C 1
ATOM 675 O O . VAL A 1 83 ? 2.099 10.012 5.363 1.00 91.19 83 VAL A O 1
ATOM 678 N N . TYR A 1 84 ? 1.528 11.637 6.805 1.00 89.88 84 TYR A N 1
ATOM 679 C CA . TYR A 1 84 ? 2.418 12.633 6.223 1.00 89.88 84 TYR A CA 1
ATOM 680 C C . TYR A 1 84 ? 3.886 12.273 6.489 1.00 89.88 84 TYR A C 1
ATOM 682 O O . TYR A 1 84 ? 4.294 11.980 7.619 1.00 89.88 84 TYR A O 1
ATOM 690 N N . GLN A 1 85 ? 4.708 12.280 5.436 1.00 88.50 85 GLN A N 1
ATOM 691 C CA . GLN A 1 85 ? 6.111 11.867 5.526 1.00 88.50 85 GLN A CA 1
ATOM 692 C C . GLN A 1 85 ? 6.942 12.843 6.376 1.00 88.50 85 GLN A C 1
ATOM 694 O O . GLN A 1 85 ? 7.918 12.416 6.990 1.00 88.50 85 GLN A O 1
ATOM 699 N N . LYS A 1 86 ? 6.539 14.121 6.461 1.00 88.19 86 LYS A N 1
ATOM 700 C CA . LYS A 1 86 ? 7.183 15.135 7.317 1.00 88.19 86 LYS A CA 1
ATOM 701 C C . LYS A 1 86 ? 7.208 14.730 8.796 1.00 88.19 86 LYS A C 1
ATOM 703 O O . LYS A 1 86 ? 8.208 14.936 9.472 1.00 88.19 86 LYS A O 1
ATOM 708 N N . ASP A 1 87 ? 6.158 14.056 9.261 1.00 88.75 87 ASP A N 1
ATOM 709 C CA . ASP A 1 87 ? 6.031 13.602 10.649 1.00 88.75 87 ASP A CA 1
ATOM 710 C C . ASP A 1 87 ? 6.555 12.174 10.855 1.00 88.75 87 ASP A C 1
ATOM 712 O O . ASP A 1 87 ? 7.012 11.791 11.939 1.00 88.75 87 ASP A O 1
ATOM 716 N N . TYR A 1 88 ? 6.505 11.367 9.795 1.00 89.94 88 TYR A N 1
ATOM 717 C CA . TYR A 1 88 ? 6.976 9.988 9.777 1.00 89.94 88 TYR A CA 1
ATOM 718 C C . TYR A 1 88 ? 7.928 9.758 8.605 1.00 89.94 88 TYR A C 1
ATOM 720 O O . TYR A 1 88 ? 7.561 9.150 7.599 1.00 89.94 88 TYR A O 1
ATOM 728 N N . LEU A 1 89 ? 9.191 10.167 8.780 1.00 86.56 89 LEU A N 1
ATOM 729 C CA . LEU A 1 89 ? 10.246 10.017 7.763 1.00 86.56 89 LEU A CA 1
ATOM 730 C C . LEU A 1 89 ? 10.323 8.594 7.189 1.00 86.56 89 LEU A C 1
ATOM 732 O O . LEU A 1 89 ? 10.508 8.402 5.988 1.00 86.56 89 LEU A O 1
ATOM 736 N N . MET A 1 90 ? 10.133 7.595 8.056 1.00 88.50 90 MET A N 1
ATOM 737 C CA . MET A 1 90 ? 10.059 6.186 7.690 1.00 88.50 90 MET A CA 1
ATOM 738 C C . MET A 1 90 ? 8.699 5.594 8.045 1.00 88.50 90 MET A C 1
ATOM 740 O O . MET A 1 90 ? 8.290 5.600 9.210 1.00 88.50 90 MET A O 1
ATOM 744 N N . ILE A 1 91 ? 8.074 4.937 7.068 1.00 91.69 91 ILE A N 1
ATOM 745 C CA . ILE A 1 91 ? 6.812 4.208 7.243 1.00 91.69 91 ILE A CA 1
ATOM 746 C C . ILE A 1 91 ? 6.864 3.191 8.394 1.00 91.69 91 ILE A C 1
ATOM 748 O O . ILE A 1 91 ? 5.904 3.043 9.147 1.00 91.69 91 ILE A O 1
ATOM 752 N N . GLY A 1 92 ? 8.013 2.540 8.611 1.00 92.31 92 GLY A N 1
ATOM 753 C CA . GLY A 1 92 ? 8.202 1.588 9.710 1.00 92.31 92 GLY A CA 1
ATOM 754 C C . GLY A 1 92 ? 7.950 2.194 11.098 1.00 92.31 92 GLY A C 1
ATOM 755 O O . GLY A 1 92 ? 7.369 1.532 11.959 1.00 92.31 92 GLY A O 1
ATOM 756 N N . LYS A 1 93 ? 8.301 3.472 11.306 1.00 92.81 93 LYS A N 1
ATOM 757 C CA . LYS A 1 93 ? 8.059 4.189 12.570 1.00 92.81 93 LYS A CA 1
ATOM 758 C C . LYS A 1 93 ? 6.563 4.363 12.826 1.00 92.81 93 LYS A C 1
ATOM 760 O O . LYS A 1 93 ? 6.100 4.118 13.944 1.00 92.81 93 LYS A O 1
ATOM 765 N N . PHE A 1 94 ? 5.802 4.714 11.788 1.00 93.56 94 PHE A N 1
ATOM 766 C CA . PHE A 1 94 ? 4.346 4.788 11.877 1.00 93.56 94 PHE A CA 1
ATOM 767 C C . PHE A 1 94 ? 3.741 3.410 12.154 1.00 93.56 94 PHE A C 1
ATOM 769 O O . PHE A 1 94 ? 2.991 3.250 13.115 1.00 93.56 94 PHE A O 1
ATOM 776 N N . ILE A 1 95 ? 4.129 2.395 11.376 1.00 95.00 95 ILE A N 1
ATOM 777 C CA . ILE A 1 95 ? 3.628 1.024 11.518 1.00 95.00 95 ILE A CA 1
ATOM 778 C C . ILE A 1 95 ? 3.857 0.488 12.939 1.00 95.00 95 ILE A C 1
ATOM 780 O O . ILE A 1 95 ? 2.956 -0.117 13.523 1.00 95.00 95 ILE A O 1
ATOM 784 N N . ASN A 1 96 ? 5.021 0.738 13.537 1.00 94.25 96 ASN A N 1
ATOM 785 C CA . ASN A 1 96 ? 5.300 0.345 14.919 1.00 94.25 96 ASN A CA 1
ATOM 786 C C . ASN A 1 96 ? 4.433 1.116 15.923 1.00 94.25 96 ASN A C 1
ATOM 788 O O . ASN A 1 96 ? 3.887 0.518 16.851 1.00 94.25 96 ASN A O 1
ATOM 792 N N . THR A 1 97 ? 4.269 2.424 15.718 1.00 93.19 97 THR A N 1
ATOM 793 C CA . THR A 1 97 ? 3.426 3.286 16.559 1.00 93.19 97 THR A CA 1
ATOM 794 C C . THR A 1 97 ? 1.974 2.814 16.564 1.00 93.19 97 THR A C 1
ATOM 796 O O . THR A 1 97 ? 1.415 2.558 17.634 1.00 93.19 97 THR A O 1
ATOM 799 N N . ILE A 1 98 ? 1.372 2.627 15.386 1.00 93.31 98 ILE A N 1
ATOM 800 C CA . ILE A 1 98 ? -0.022 2.188 15.277 1.00 93.31 98 ILE A CA 1
ATOM 801 C C . ILE A 1 98 ? -0.201 0.768 15.822 1.00 93.31 98 ILE A C 1
ATOM 803 O O . ILE A 1 98 ? -1.156 0.510 16.546 1.00 93.31 98 ILE A O 1
ATOM 807 N N . THR A 1 99 ? 0.757 -0.133 15.583 1.00 94.00 99 THR A N 1
ATOM 808 C CA . THR A 1 99 ? 0.698 -1.508 16.107 1.00 94.00 99 THR A CA 1
ATOM 809 C C . THR A 1 99 ? 0.723 -1.528 17.636 1.00 94.00 99 THR A C 1
ATOM 811 O O . THR A 1 99 ? -0.095 -2.209 18.249 1.00 94.00 99 THR A O 1
ATOM 814 N N . LYS A 1 100 ? 1.604 -0.743 18.276 1.00 94.94 100 LYS A N 1
ATOM 815 C CA . LYS A 1 100 ? 1.631 -0.605 19.744 1.00 94.94 100 LYS A CA 1
ATOM 816 C C . LYS A 1 100 ? 0.315 -0.032 20.276 1.00 94.94 100 LYS A C 1
ATOM 818 O O . LYS A 1 100 ? -0.197 -0.513 21.284 1.00 94.94 100 LYS A O 1
ATOM 823 N N . LYS A 1 101 ? -0.242 0.974 19.595 1.00 93.12 101 LYS A N 1
ATOM 824 C CA . LYS A 1 101 ? -1.515 1.615 19.957 1.00 93.12 101 LYS A CA 1
ATOM 825 C C . LYS A 1 101 ? -2.693 0.635 19.906 1.00 93.12 101 LYS A C 1
ATOM 827 O O . LYS A 1 101 ? -3.465 0.592 20.858 1.00 93.12 101 LYS A O 1
ATOM 832 N N . LEU A 1 102 ? -2.786 -0.175 18.848 1.00 94.62 102 LEU A N 1
ATOM 833 C CA . LEU A 1 102 ? -3.802 -1.224 18.696 1.00 94.62 102 LEU A CA 1
ATOM 834 C C . LEU A 1 102 ? -3.647 -2.316 19.768 1.00 94.62 102 LEU A C 1
ATOM 836 O O . LEU A 1 102 ? -4.601 -2.613 20.488 1.00 94.62 102 LEU A O 1
ATOM 840 N N . LYS A 1 103 ? -2.423 -2.827 19.962 1.00 95.50 103 LYS A N 1
ATOM 841 C CA . LYS A 1 103 ? -2.132 -3.895 20.932 1.00 95.50 103 LYS A CA 1
ATOM 842 C C . LYS A 1 103 ? -2.506 -3.512 22.369 1.00 95.50 103 LYS A C 1
ATOM 844 O O . LYS A 1 103 ? -3.084 -4.325 23.078 1.00 95.50 103 LYS A O 1
ATOM 849 N N . ARG A 1 104 ? -2.254 -2.264 22.789 1.00 95.00 104 ARG A N 1
ATOM 850 C CA . ARG A 1 104 ? -2.646 -1.740 24.120 1.00 95.00 104 ARG A CA 1
ATOM 851 C C . ARG A 1 104 ? -4.153 -1.777 24.389 1.00 95.00 104 ARG A C 1
ATOM 853 O O . ARG A 1 104 ? -4.570 -1.578 25.524 1.00 95.00 104 ARG A O 1
ATOM 860 N N . LYS A 1 105 ? -4.969 -1.957 23.352 1.00 95.00 105 LYS A N 1
ATOM 861 C CA . LYS A 1 105 ? -6.426 -2.049 23.440 1.00 95.00 105 LYS A CA 1
ATOM 862 C C . LYS A 1 105 ? -6.958 -3.421 23.020 1.00 95.00 105 LYS A C 1
ATOM 864 O O . LYS A 1 105 ? -8.133 -3.528 22.696 1.00 95.00 105 LYS A O 1
ATOM 869 N N . GLY A 1 106 ? -6.099 -4.443 23.000 1.00 95.62 106 GLY A N 1
ATOM 870 C CA . GLY A 1 106 ? -6.481 -5.807 22.627 1.00 95.62 106 GLY A CA 1
ATOM 871 C C . GLY A 1 106 ? -6.803 -5.983 21.143 1.00 95.62 106 GLY A C 1
ATOM 872 O O . GLY A 1 106 ? -7.365 -7.001 20.765 1.00 95.62 106 GLY A O 1
ATOM 873 N N . VAL A 1 107 ? -6.458 -5.012 20.290 1.00 95.56 107 VAL A N 1
ATOM 874 C CA . VAL A 1 107 ? -6.688 -5.111 18.847 1.00 95.56 107 VAL A CA 1
ATOM 875 C C . VAL A 1 107 ? -5.439 -5.662 18.175 1.00 95.56 107 VAL A C 1
ATOM 877 O O . VAL A 1 107 ? -4.381 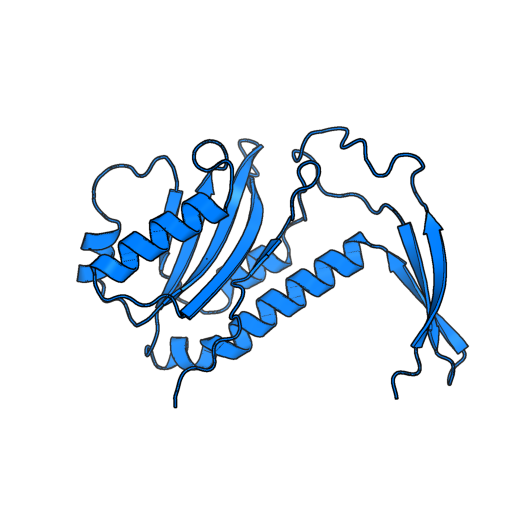-5.026 18.162 1.00 95.56 107 VAL A O 1
ATOM 880 N N . GLU A 1 108 ? -5.564 -6.842 17.581 1.00 93.56 108 GLU A N 1
ATOM 881 C CA . GLU A 1 108 ? -4.511 -7.441 16.767 1.00 93.56 108 GLU A CA 1
ATOM 882 C C . GLU A 1 108 ? -4.510 -6.889 15.335 1.00 93.56 108 GLU A C 1
ATOM 884 O O . GLU A 1 108 ? -5.560 -6.707 14.713 1.00 93.56 108 GLU A O 1
ATOM 889 N N . ARG A 1 109 ? -3.306 -6.646 14.803 1.00 94.00 109 ARG A N 1
ATOM 890 C CA . ARG A 1 109 ? -3.061 -6.276 13.406 1.00 94.00 109 ARG A CA 1
ATOM 891 C C . ARG A 1 109 ? -2.745 -7.526 12.586 1.00 94.00 109 ARG A C 1
ATOM 893 O O . ARG A 1 109 ? -1.665 -8.094 12.732 1.00 94.00 109 ARG A O 1
ATOM 900 N N . LEU A 1 110 ? -3.629 -7.847 11.652 1.00 93.19 110 LEU A N 1
ATOM 901 C CA . LEU A 1 110 ? -3.595 -9.052 10.821 1.00 93.19 110 LEU A CA 1
ATOM 902 C C . LEU A 1 110 ? -2.709 -8.870 9.579 1.00 93.19 110 LEU A C 1
ATOM 904 O O . LEU A 1 110 ? -2.020 -9.778 9.130 1.00 93.19 110 LEU A O 1
ATOM 908 N N . GLY A 1 111 ? -2.651 -7.657 9.037 1.00 93.44 111 GLY A N 1
ATOM 909 C CA . GLY A 1 111 ? -1.791 -7.354 7.901 1.00 93.44 111 GLY A CA 1
ATOM 910 C C . GLY A 1 111 ? -1.881 -5.897 7.496 1.00 93.44 111 GLY A C 1
ATOM 911 O O . GLY A 1 111 ? -2.773 -5.175 7.939 1.00 93.44 111 GLY A O 1
ATOM 912 N N . TYR A 1 112 ? -0.944 -5.452 6.667 1.00 94.44 112 TYR A N 1
ATOM 913 C CA . TYR A 1 112 ? -1.034 -4.138 6.046 1.00 94.44 112 TYR A CA 1
ATOM 914 C C . TYR A 1 112 ? -0.364 -4.098 4.677 1.00 94.44 112 TYR A C 1
ATOM 916 O O . TYR A 1 112 ? 0.587 -4.842 4.417 1.00 94.44 112 TYR A O 1
ATOM 924 N N . ILE A 1 113 ? -0.829 -3.168 3.852 1.00 95.19 113 ILE A N 1
ATOM 925 C CA . ILE A 1 113 ? -0.162 -2.677 2.645 1.00 95.19 113 ILE A CA 1
ATOM 926 C C . ILE A 1 113 ? 0.031 -1.176 2.804 1.00 95.19 113 ILE A C 1
ATOM 928 O O . ILE A 1 113 ? -0.776 -0.507 3.446 1.00 95.19 113 ILE A O 1
ATOM 932 N N . TRP A 1 114 ? 1.106 -0.645 2.239 1.00 94.69 114 TRP A N 1
ATOM 933 C CA . TRP A 1 114 ? 1.301 0.788 2.108 1.00 94.69 114 TRP A CA 1
ATOM 934 C C . TRP A 1 114 ? 1.804 1.146 0.714 1.00 94.69 114 TRP A C 1
ATOM 936 O O . TRP A 1 114 ? 2.523 0.367 0.086 1.00 94.69 114 TRP A O 1
ATOM 946 N N . VAL A 1 115 ? 1.442 2.341 0.267 1.00 93.19 115 VAL A N 1
ATOM 947 C CA . VAL A 1 115 ? 1.855 2.963 -0.990 1.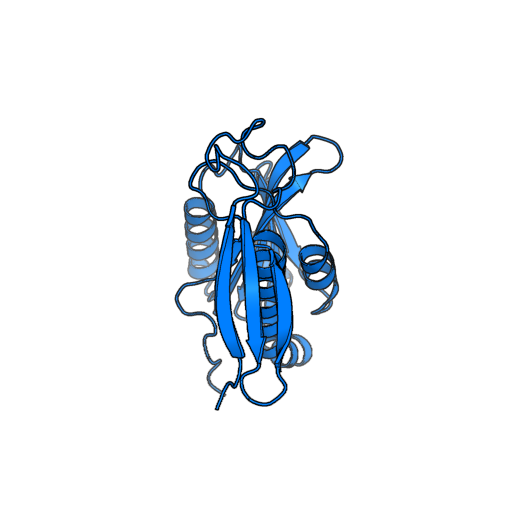00 93.19 115 VAL A CA 1
ATOM 948 C C . VAL A 1 115 ? 2.269 4.395 -0.664 1.00 93.19 115 VAL A C 1
ATOM 950 O O . VAL A 1 115 ? 1.613 5.070 0.126 1.00 93.19 115 VAL A O 1
ATOM 953 N N . ARG A 1 116 ? 3.401 4.837 -1.202 1.00 90.69 116 ARG A N 1
ATOM 954 C CA . ARG A 1 116 ? 3.832 6.232 -1.152 1.00 90.69 116 ARG A CA 1
ATOM 955 C C . ARG A 1 116 ? 3.083 7.007 -2.220 1.00 90.69 116 ARG A C 1
ATOM 957 O O . ARG A 1 116 ? 3.008 6.541 -3.352 1.00 90.69 116 ARG A O 1
ATOM 964 N N . ASP A 1 117 ? 2.618 8.182 -1.846 1.00 87.69 117 ASP A N 1
ATOM 965 C CA . ASP A 1 117 ? 1.900 9.082 -2.729 1.00 87.69 117 ASP A CA 1
ATOM 966 C C . ASP A 1 117 ? 2.299 10.538 -2.449 1.00 87.69 117 ASP A C 1
ATOM 968 O O . ASP A 1 117 ? 3.002 10.849 -1.474 1.00 87.69 117 ASP A O 1
ATOM 972 N N . ILE A 1 118 ? 1.879 11.423 -3.338 1.00 83.62 118 ILE A N 1
ATOM 973 C CA . ILE A 1 118 ? 2.082 12.862 -3.274 1.00 83.62 118 ILE A CA 1
ATOM 974 C C . ILE A 1 118 ? 0.717 13.510 -3.427 1.00 83.62 118 ILE A C 1
ATOM 976 O O . ILE A 1 118 ? -0.018 13.206 -4.356 1.00 83.62 118 ILE A O 1
ATOM 980 N N . GLY A 1 119 ? 0.353 14.377 -2.482 1.00 75.75 119 GLY A N 1
ATOM 981 C CA . GLY A 1 119 ? -0.958 15.019 -2.515 1.00 75.75 119 GLY A CA 1
ATOM 982 C C . GLY A 1 119 ? -1.099 15.921 -3.738 1.00 75.75 119 GLY A C 1
ATOM 983 O O . GLY A 1 119 ? -0.221 16.742 -3.984 1.00 75.75 119 GLY A O 1
ATOM 984 N N . ASP A 1 120 ? -2.228 15.820 -4.437 1.00 69.81 120 ASP A N 1
ATOM 985 C CA . ASP A 1 120 ? -2.449 16.508 -5.717 1.00 69.81 120 ASP A CA 1
ATOM 986 C C . ASP A 1 120 ? -2.411 18.049 -5.589 1.00 69.81 120 ASP A C 1
ATOM 988 O O . ASP A 1 120 ? -2.013 18.742 -6.517 1.00 69.81 120 ASP A O 1
ATOM 992 N N . ILE A 1 121 ? -2.778 18.597 -4.420 1.00 64.19 121 ILE A N 1
ATOM 993 C CA . ILE A 1 121 ? -2.912 20.053 -4.204 1.00 64.19 121 ILE A CA 1
ATOM 994 C C . ILE A 1 121 ? -1.644 20.682 -3.610 1.00 64.19 121 ILE A C 1
ATOM 996 O O . ILE A 1 121 ? -1.183 21.723 -4.064 1.00 64.19 121 ILE A O 1
ATOM 1000 N N . LYS A 1 122 ? -1.095 20.086 -2.543 1.00 65.19 122 LYS A N 1
ATOM 1001 C CA . LYS A 1 122 ? 0.030 20.666 -1.778 1.00 65.19 122 LYS A CA 1
ATOM 1002 C C . LYS A 1 122 ? 1.372 19.993 -2.062 1.00 65.19 122 LYS A C 1
ATOM 1004 O O . LYS A 1 122 ? 2.360 20.325 -1.411 1.00 65.19 122 LYS A O 1
ATOM 1009 N N . LEU A 1 123 ? 1.393 19.001 -2.957 1.00 76.81 123 LEU A N 1
ATOM 1010 C CA . LEU A 1 123 ? 2.546 18.142 -3.240 1.00 76.81 123 LEU A CA 1
ATOM 1011 C C . LEU A 1 123 ? 3.180 17.541 -1.970 1.00 76.81 123 LEU A C 1
ATOM 1013 O O . LEU A 1 123 ? 4.375 17.235 -1.913 1.00 76.81 123 LEU A O 1
ATOM 1017 N N . GLU A 1 124 ? 2.370 17.366 -0.921 1.00 84.06 124 GLU A N 1
ATOM 1018 C CA . GLU A 1 124 ? 2.830 16.813 0.343 1.00 84.06 124 GLU A CA 1
ATOM 1019 C C . GLU A 1 124 ? 3.012 15.304 0.200 1.00 84.06 124 GLU A C 1
ATOM 1021 O O . GLU A 1 124 ? 2.071 14.553 -0.078 1.00 84.06 124 GLU A O 1
ATOM 1026 N N . LYS A 1 125 ? 4.246 14.854 0.430 1.00 88.00 125 LYS A N 1
ATOM 1027 C CA . LYS A 1 125 ? 4.593 13.435 0.448 1.00 88.00 125 LYS A CA 1
ATOM 1028 C C . LYS A 1 125 ? 3.908 12.754 1.619 1.00 88.00 125 LYS A C 1
ATOM 1030 O O . LYS A 1 125 ? 4.062 13.168 2.775 1.00 88.00 125 LYS A O 1
ATOM 1035 N N . HIS A 1 126 ? 3.218 11.666 1.339 1.00 90.81 126 HIS A N 1
ATOM 1036 C CA . HIS A 1 126 ? 2.535 10.893 2.356 1.00 90.81 126 HIS A CA 1
ATOM 1037 C C . HIS A 1 126 ? 2.508 9.407 1.997 1.00 90.81 126 HIS A C 1
ATOM 1039 O O . HIS A 1 126 ? 2.927 8.970 0.925 1.00 90.81 126 HIS A O 1
ATOM 1045 N N . TYR A 1 127 ? 2.062 8.604 2.951 1.00 92.38 127 TYR A N 1
ATOM 1046 C CA . TYR A 1 127 ? 1.836 7.184 2.770 1.00 92.38 127 TYR A CA 1
ATOM 1047 C C . TYR A 1 127 ? 0.352 6.901 2.916 1.00 92.38 127 TYR A C 1
ATOM 1049 O O . TYR A 1 127 ? -0.244 7.201 3.952 1.00 92.38 127 TYR A O 1
ATOM 1057 N N . HIS A 1 128 ? -0.216 6.253 1.913 1.00 93.25 128 HIS A N 1
ATOM 1058 C CA . HIS A 1 128 ? -1.480 5.562 2.044 1.00 93.25 128 HIS A CA 1
ATOM 1059 C C . HIS A 1 128 ? -1.235 4.179 2.620 1.00 93.25 128 HIS A C 1
ATOM 1061 O O . HIS A 1 128 ? -0.365 3.443 2.157 1.00 93.25 128 HIS A O 1
ATOM 1067 N N . ILE A 1 129 ? -1.991 3.815 3.647 1.00 93.62 129 ILE A N 1
ATOM 1068 C CA . ILE A 1 129 ? -1.822 2.547 4.347 1.00 93.62 129 ILE A CA 1
ATOM 1069 C C . ILE A 1 129 ? -3.187 1.912 4.518 1.00 93.62 129 ILE A C 1
ATOM 1071 O O . ILE A 1 129 ? -4.122 2.550 4.990 1.00 93.62 129 ILE A O 1
ATOM 1075 N N . ILE A 1 130 ? -3.280 0.634 4.183 1.00 93.88 130 ILE A N 1
ATOM 1076 C CA . ILE A 1 130 ? -4.450 -0.195 4.440 1.00 93.88 130 ILE A CA 1
ATOM 1077 C C . ILE A 1 130 ? -4.043 -1.223 5.484 1.00 93.88 130 ILE A C 1
ATOM 1079 O O . ILE A 1 130 ? -3.058 -1.937 5.296 1.00 93.88 130 ILE A O 1
ATOM 1083 N N . ILE A 1 131 ? -4.774 -1.287 6.594 1.00 94.00 131 ILE A N 1
ATOM 1084 C CA . ILE A 1 131 ? -4.468 -2.156 7.731 1.00 94.00 131 ILE A CA 1
ATOM 1085 C C . ILE A 1 131 ? -5.685 -3.029 8.035 1.00 94.00 131 ILE A C 1
ATOM 1087 O O . ILE A 1 131 ? -6.749 -2.516 8.372 1.00 94.00 131 ILE A O 1
ATOM 1091 N N . ALA A 1 132 ? -5.511 -4.348 7.971 1.00 93.94 132 ALA A N 1
ATOM 1092 C CA . ALA A 1 132 ? -6.478 -5.311 8.482 1.00 93.94 132 ALA A CA 1
ATOM 1093 C C . ALA A 1 132 ? -6.238 -5.548 9.979 1.00 93.94 132 ALA A C 1
ATOM 1095 O O . ALA A 1 132 ? -5.101 -5.734 10.430 1.00 93.94 132 ALA A O 1
ATOM 1096 N N . THR A 1 133 ? -7.317 -5.551 10.751 1.00 94.88 133 THR A N 1
ATOM 1097 C CA . THR A 1 133 ? -7.313 -5.702 12.210 1.00 94.88 133 THR A CA 1
ATOM 1098 C C . THR A 1 133 ? -8.444 -6.615 12.658 1.00 94.88 133 THR A C 1
ATOM 1100 O O . THR A 1 133 ? -9.451 -6.738 11.962 1.00 94.88 133 THR A O 1
ATOM 1103 N N . THR A 1 134 ? -8.310 -7.217 13.836 1.00 94.81 134 THR A N 1
ATOM 1104 C CA . THR A 1 134 ? -9.472 -7.768 14.559 1.00 94.81 134 THR A CA 1
ATOM 1105 C C . THR A 1 134 ? -10.571 -6.712 14.691 1.00 94.81 134 THR A C 1
ATOM 1107 O O . THR A 1 134 ? -10.302 -5.509 14.643 1.00 94.81 134 THR A O 1
ATOM 1110 N N . ARG A 1 135 ? -11.831 -7.147 14.791 1.00 94.75 135 ARG A N 1
ATOM 1111 C CA . ARG A 1 135 ? -12.988 -6.250 14.726 1.00 94.75 135 ARG A CA 1
ATOM 1112 C C . ARG A 1 135 ? -12.904 -5.124 15.764 1.00 94.75 135 ARG A C 1
ATOM 1114 O O . ARG A 1 135 ? -12.850 -5.365 16.965 1.00 94.75 135 ARG A O 1
ATOM 1121 N N . ILE A 1 136 ? -12.977 -3.878 15.297 1.00 94.25 136 ILE A N 1
ATOM 1122 C CA . ILE A 1 136 ? -13.003 -2.679 16.139 1.00 94.25 136 ILE A CA 1
ATOM 1123 C C . ILE A 1 136 ? -14.421 -2.102 16.136 1.00 94.25 136 ILE A C 1
ATOM 1125 O O . ILE A 1 136 ? -14.941 -1.688 15.100 1.00 94.25 136 ILE A O 1
ATOM 1129 N N . GLY A 1 137 ? -15.049 -2.030 17.310 1.00 91.62 137 GLY A N 1
ATOM 1130 C CA . GLY A 1 137 ? -16.336 -1.352 17.483 1.00 91.62 137 GLY A CA 1
ATOM 1131 C C . GLY A 1 137 ? -16.223 0.180 17.424 1.00 91.62 137 GLY A C 1
ATOM 1132 O O . GLY A 1 137 ? -15.171 0.757 17.704 1.00 91.62 137 GLY A O 1
ATOM 1133 N N . LYS A 1 138 ? -17.337 0.870 17.139 1.00 90.31 138 LYS A N 1
ATOM 1134 C CA . LYS A 1 138 ? -17.400 2.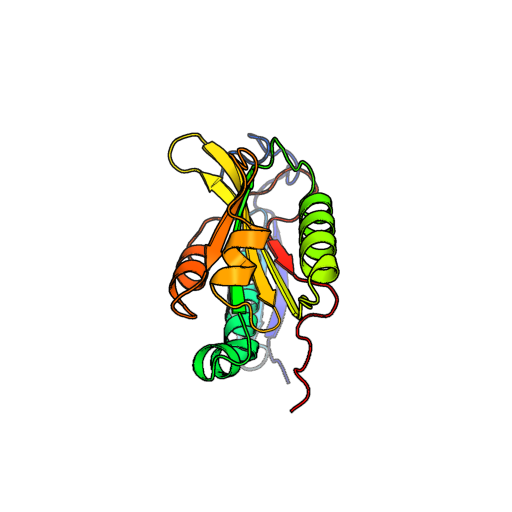345 17.020 1.00 90.31 138 LYS A CA 1
ATOM 1135 C C . LYS A 1 138 ? -16.864 3.076 18.260 1.00 90.31 138 LYS A C 1
ATOM 1137 O O . LYS A 1 138 ? -16.119 4.045 18.127 1.00 90.31 138 LYS A O 1
ATOM 1142 N N . LYS A 1 139 ? -17.211 2.604 19.466 1.00 91.56 139 LYS A N 1
ATOM 1143 C CA . LYS A 1 139 ? -16.735 3.177 20.740 1.00 91.56 139 LYS A CA 1
ATOM 1144 C C . LYS A 1 139 ? -15.215 3.056 20.870 1.00 91.56 139 LYS A C 1
ATOM 1146 O O . LYS A 1 139 ? -14.547 4.043 21.167 1.00 91.56 139 LYS A O 1
ATOM 1151 N N . LEU A 1 140 ? -14.670 1.873 20.584 1.00 92.75 140 LEU A N 1
ATOM 1152 C CA . LEU A 1 140 ? -13.232 1.629 20.662 1.00 92.75 140 LEU A CA 1
ATOM 1153 C C . LEU A 1 140 ? -12.456 2.439 19.620 1.00 92.75 140 LEU A C 1
ATOM 1155 O O . LEU A 1 140 ? -11.423 3.015 19.945 1.00 92.75 140 LEU A O 1
ATOM 1159 N N . PHE A 1 141 ? -12.979 2.556 18.400 1.00 90.88 141 PHE A N 1
ATOM 1160 C CA . PHE A 1 141 ? -12.390 3.411 17.373 1.00 90.88 141 PHE A CA 1
ATOM 1161 C C . PHE A 1 141 ? -12.299 4.867 17.828 1.00 90.88 141 PHE A C 1
ATOM 1163 O O . PHE A 1 141 ? -11.244 5.481 17.702 1.00 90.88 141 PHE A O 1
ATOM 1170 N N . LYS A 1 142 ? -13.368 5.408 18.429 1.00 88.56 142 LYS A N 1
ATOM 1171 C CA . LYS A 1 142 ? -13.328 6.756 19.004 1.00 88.56 142 LYS A CA 1
ATOM 1172 C C . LYS A 1 142 ? -12.263 6.863 20.101 1.00 88.56 142 LYS A C 1
ATOM 1174 O O . LYS A 1 142 ? -11.471 7.793 20.093 1.00 88.56 142 LYS A O 1
ATOM 1179 N N . ILE A 1 143 ? -12.175 5.893 21.007 1.00 89.12 143 ILE A N 1
ATOM 1180 C CA . ILE A 1 143 ? -11.134 5.886 22.050 1.00 89.12 143 ILE A CA 1
ATOM 1181 C C . ILE A 1 143 ? -9.727 5.866 21.437 1.00 89.12 143 ILE A C 1
ATOM 1183 O O . ILE A 1 143 ? -8.827 6.545 21.929 1.00 89.12 143 ILE A O 1
ATOM 1187 N N . LEU A 1 144 ? -9.534 5.102 20.361 1.00 88.69 144 LEU A N 1
ATOM 1188 C CA . LEU A 1 144 ? -8.260 5.009 19.662 1.00 88.69 144 LEU A CA 1
ATOM 1189 C C . LEU A 1 144 ? -7.924 6.308 18.914 1.00 88.69 144 LEU A C 1
ATOM 1191 O O . LEU A 1 144 ? -6.782 6.745 18.988 1.00 88.69 144 LEU A O 1
ATOM 1195 N N . PHE A 1 145 ? -8.863 6.942 18.212 1.00 86.88 145 PHE A N 1
ATOM 1196 C CA . PHE A 1 145 ? -8.539 7.959 17.197 1.00 86.88 145 PHE A CA 1
ATOM 1197 C C . PHE A 1 145 ? -9.198 9.334 17.388 1.00 86.88 145 PHE A C 1
ATOM 1199 O O . PHE A 1 145 ? -8.886 10.251 16.640 1.00 86.88 145 PHE A O 1
ATOM 1206 N N . HIS A 1 146 ? -10.080 9.521 18.374 1.00 75.12 146 HIS A N 1
ATOM 1207 C CA . HIS A 1 146 ? -10.872 10.753 18.516 1.00 75.12 146 HIS A CA 1
ATOM 1208 C C . HIS A 1 146 ? -10.201 11.853 19.360 1.00 75.12 146 HIS A C 1
ATOM 1210 O O . HIS A 1 146 ? -10.621 13.006 19.283 1.00 75.12 146 HIS A O 1
ATOM 1216 N N . LYS A 1 147 ? -9.159 11.557 20.156 1.00 57.53 147 LYS A N 1
ATOM 1217 C CA . LYS A 1 147 ? -8.465 12.604 20.934 1.00 57.53 147 LYS A CA 1
ATOM 1218 C C . LYS A 1 147 ? -7.554 13.471 20.039 1.00 57.53 147 LYS A C 1
ATOM 1220 O O . LYS A 1 147 ? -6.589 12.961 19.485 1.00 57.53 147 LYS A O 1
ATOM 1225 N N . LYS A 1 148 ? -7.918 14.768 19.976 1.00 46.94 148 LYS A N 1
ATOM 1226 C CA . LYS A 1 148 ? -7.263 16.009 19.481 1.00 46.94 148 LYS A CA 1
ATOM 1227 C C . LYS A 1 148 ? -6.218 15.880 18.356 1.00 46.94 148 LYS A C 1
ATOM 1229 O O . LYS A 1 148 ? -5.129 15.370 18.583 1.00 46.94 148 LYS A O 1
ATOM 1234 N N . LYS A 1 149 ? -6.552 16.482 17.197 1.00 49.25 149 LYS A N 1
ATOM 1235 C CA . LYS A 1 149 ? -5.658 16.903 16.094 1.00 49.25 149 LYS A CA 1
ATOM 1236 C C . LYS A 1 149 ? -4.424 16.003 15.940 1.00 49.25 149 LYS A C 1
ATOM 1238 O O . LYS A 1 149 ? -3.313 16.382 16.295 1.00 49.25 149 LYS A O 1
ATOM 1243 N N . HIS A 1 150 ? -4.601 14.812 15.376 1.00 53.72 150 HIS A N 1
ATOM 1244 C CA . HIS A 1 150 ? -3.469 14.125 14.765 1.00 53.72 150 HIS A CA 1
ATOM 1245 C C . HIS A 1 150 ? -3.134 14.875 13.469 1.00 53.72 150 HIS A C 1
ATOM 1247 O O . HIS A 1 150 ? -3.552 14.469 12.396 1.00 53.72 150 HIS A O 1
ATOM 1253 N N . SER A 1 151 ? -2.398 15.989 13.564 1.00 59.75 151 SER A N 1
ATOM 1254 C CA . SER A 1 151 ? -1.875 16.717 12.392 1.00 59.75 151 SER A CA 1
ATOM 1255 C C . SER A 1 151 ? -1.011 15.834 11.489 1.00 59.75 151 SER A C 1
ATOM 1257 O O . SER A 1 151 ? -0.751 16.178 10.345 1.00 59.75 151 SER A O 1
ATOM 1259 N N . ASN A 1 152 ? -0.586 14.686 12.014 1.00 77.44 152 ASN A N 1
ATOM 1260 C CA . ASN A 1 152 ? 0.476 13.880 11.442 1.00 77.44 152 ASN A CA 1
ATOM 1261 C C . ASN A 1 152 ? -0.057 12.670 10.661 1.00 77.44 152 ASN A C 1
ATOM 1263 O O . ASN A 1 152 ? 0.694 12.048 9.908 1.00 77.44 152 ASN A O 1
ATOM 1267 N N . TYR A 1 153 ? -1.324 12.288 10.872 1.00 84.38 153 TYR A N 1
ATOM 1268 C CA . TYR A 1 153 ? -1.990 11.245 10.095 1.00 84.38 153 TYR A CA 1
ATOM 1269 C C . TYR A 1 153 ? -3.511 11.246 10.283 1.00 84.38 153 TYR A C 1
ATOM 1271 O O . TYR A 1 153 ? -4.027 11.508 11.369 1.00 84.38 153 TYR A O 1
ATOM 1279 N N . GLU A 1 154 ? -4.217 10.833 9.240 1.00 85.94 154 GLU A N 1
ATOM 1280 C CA . GLU A 1 154 ? -5.664 10.633 9.228 1.00 85.94 154 GLU A CA 1
ATOM 1281 C C . GLU A 1 154 ? -5.977 9.138 9.230 1.00 85.94 154 GLU A C 1
ATOM 1283 O O . GLU A 1 154 ? -5.248 8.354 8.623 1.00 85.94 154 GLU A O 1
ATOM 1288 N N . VAL A 1 155 ? -7.044 8.726 9.924 1.00 87.12 155 VAL A N 1
ATOM 1289 C CA . VAL A 1 155 ? -7.505 7.328 9.956 1.00 87.12 155 VAL A CA 1
ATOM 1290 C C . VAL A 1 155 ? -9.001 7.276 9.722 1.00 87.12 155 VAL A C 1
ATOM 1292 O O . VAL A 1 155 ? -9.762 7.962 10.405 1.00 87.12 155 VAL A O 1
ATOM 1295 N N . GLN A 1 156 ? -9.431 6.410 8.813 1.00 86.38 156 GLN A N 1
ATOM 1296 C CA . GLN A 1 156 ? -10.838 6.180 8.521 1.00 86.38 156 GLN A CA 1
ATOM 1297 C C . GLN A 1 156 ? -11.170 4.687 8.527 1.00 86.38 156 GLN A C 1
ATOM 1299 O O . GLN A 1 156 ? -10.324 3.826 8.272 1.00 86.38 156 GLN A O 1
ATOM 1304 N N . PHE A 1 157 ? -12.432 4.376 8.832 1.00 83.50 157 PHE A N 1
ATOM 1305 C CA . PHE A 1 157 ? -12.969 3.047 8.576 1.00 83.50 157 PHE A CA 1
ATOM 1306 C C . PHE A 1 157 ? -13.347 2.915 7.113 1.00 83.50 157 PHE A C 1
ATOM 1308 O O . PHE A 1 157 ? -14.079 3.738 6.561 1.00 83.50 157 PHE A O 1
ATOM 1315 N N . LYS A 1 158 ? -12.948 1.796 6.527 1.00 75.94 158 LYS A N 1
ATOM 1316 C CA . LYS A 1 158 ? -13.465 1.373 5.238 1.00 75.94 158 LYS A CA 1
ATOM 1317 C C . LYS A 1 158 ? -14.882 0.824 5.392 1.00 75.94 158 LYS A C 1
ATOM 1319 O O . LYS A 1 158 ? -15.117 -0.084 6.187 1.00 75.94 158 LYS A O 1
ATOM 1324 N N . LYS A 1 159 ? -15.813 1.378 4.610 1.00 63.94 159 LYS A N 1
ATOM 1325 C CA . LYS A 1 159 ? -17.188 0.864 4.490 1.00 63.94 159 LYS A CA 1
ATOM 1326 C C . LYS A 1 159 ? -17.298 -0.288 3.482 1.00 63.94 159 LYS A C 1
ATOM 1328 O O . LYS A 1 159 ? -18.132 -1.159 3.677 1.00 63.94 159 LYS A O 1
ATOM 1333 N N . THR A 1 160 ? -16.455 -0.302 2.446 1.00 71.12 160 THR A N 1
ATOM 1334 C CA . THR A 1 160 ? -16.471 -1.285 1.342 1.00 71.12 160 THR A CA 1
ATOM 1335 C C . THR A 1 160 ? -15.055 -1.760 1.026 1.00 71.12 160 THR A C 1
ATOM 1337 O O . THR A 1 160 ? -14.126 -0.962 1.123 1.00 71.12 160 THR A O 1
ATOM 1340 N N . GLU A 1 161 ? -14.829 -3.012 0.617 1.00 68.06 161 GLU A N 1
ATOM 1341 C CA . GLU A 1 161 ? -13.463 -3.497 0.332 1.00 68.06 161 GLU A CA 1
ATOM 1342 C C . GLU A 1 161 ? -12.730 -2.686 -0.754 1.00 68.06 161 GLU A C 1
ATOM 1344 O O . GLU A 1 161 ? -11.553 -2.366 -0.576 1.00 68.06 161 GLU A O 1
ATOM 1349 N N . ARG A 1 162 ? -13.425 -2.243 -1.813 1.00 75.00 162 ARG A N 1
ATOM 1350 C CA . ARG A 1 162 ? -12.794 -1.784 -3.064 1.00 75.00 162 ARG A CA 1
ATOM 1351 C C . ARG A 1 162 ? -12.371 -0.313 -3.124 1.00 75.00 162 ARG A C 1
ATOM 1353 O O . ARG A 1 162 ? -11.185 -0.074 -3.248 1.00 75.00 162 ARG A O 1
ATOM 1360 N N . GLY A 1 163 ? -13.212 0.670 -2.775 1.00 75.25 163 GLY A N 1
ATOM 1361 C CA . GLY A 1 163 ? -12.932 2.128 -2.923 1.00 75.25 163 GLY A CA 1
ATOM 1362 C C . GLY A 1 163 ? -11.459 2.610 -2.856 1.00 75.25 163 GLY A C 1
ATOM 1363 O O . GLY A 1 163 ? -10.854 2.904 -3.873 1.00 75.25 163 GLY A O 1
ATOM 1364 N N . MET A 1 164 ? -10.835 2.657 -1.668 1.00 75.44 164 MET A N 1
ATOM 1365 C CA . MET A 1 164 ? -9.411 3.037 -1.543 1.00 75.44 164 MET A CA 1
ATOM 1366 C C . MET A 1 164 ? -8.406 2.105 -2.243 1.00 75.44 164 MET A C 1
ATOM 1368 O O . MET A 1 164 ? -7.312 2.544 -2.558 1.00 75.44 164 MET A O 1
ATOM 1372 N N . ILE A 1 165 ? -8.718 0.828 -2.450 1.00 82.06 165 ILE A N 1
ATOM 1373 C CA . ILE A 1 165 ? -7.819 -0.063 -3.188 1.00 82.06 165 ILE A CA 1
ATOM 1374 C C . ILE A 1 165 ? -7.841 0.298 -4.667 1.00 82.06 165 ILE A C 1
ATOM 1376 O O . ILE A 1 165 ? -6.764 0.479 -5.219 1.00 82.06 165 ILE A O 1
ATOM 1380 N N . ASP A 1 166 ? -9.022 0.485 -5.256 1.00 85.31 166 ASP A N 1
ATOM 1381 C CA . ASP A 1 166 ? -9.162 0.927 -6.649 1.00 85.31 166 ASP A CA 1
ATOM 1382 C C . ASP A 1 166 ? -8.409 2.248 -6.859 1.00 85.31 166 ASP A C 1
ATOM 1384 O O . ASP A 1 166 ? -7.515 2.328 -7.696 1.00 85.31 166 ASP A O 1
ATOM 1388 N N . TYR A 1 167 ? -8.626 3.216 -5.963 1.00 85.44 167 TYR A N 1
ATOM 1389 C CA . TYR A 1 167 ? -7.862 4.467 -5.931 1.00 85.44 167 TYR A CA 1
ATOM 1390 C C . TYR A 1 167 ? -6.334 4.244 -5.904 1.00 85.44 167 TYR A C 1
ATOM 1392 O O . TYR A 1 167 ? -5.593 4.884 -6.644 1.00 85.44 167 TYR A O 1
ATOM 1400 N N . LEU A 1 168 ? -5.830 3.316 -5.078 1.00 85.81 168 LEU A N 1
ATOM 1401 C CA . LEU A 1 168 ? -4.390 3.035 -4.995 1.00 85.81 168 LEU A CA 1
ATOM 1402 C C . LEU A 1 168 ? -3.840 2.236 -6.177 1.00 85.81 168 LEU A C 1
ATOM 1404 O O . LEU A 1 168 ? -2.623 2.250 -6.386 1.00 85.81 168 LEU A O 1
ATOM 1408 N N . ILE A 1 169 ? -4.677 1.508 -6.916 1.00 87.19 169 ILE A N 1
ATOM 1409 C CA . ILE A 1 169 ? -4.264 0.815 -8.139 1.00 87.19 169 ILE A CA 1
ATOM 1410 C C . ILE A 1 169 ? -3.898 1.858 -9.192 1.00 87.19 169 ILE A C 1
ATOM 1412 O O . ILE A 1 169 ? -2.796 1.770 -9.743 1.00 87.19 169 ILE A O 1
ATOM 1416 N N . ASP A 1 170 ? -4.749 2.866 -9.360 1.00 85.81 170 ASP A N 1
ATOM 1417 C CA . ASP A 1 170 ? -4.639 3.861 -10.429 1.00 85.81 170 ASP A CA 1
ATOM 1418 C C . ASP A 1 170 ? -3.602 4.954 -10.141 1.00 85.81 170 ASP A C 1
ATOM 1420 O O . ASP A 1 170 ? -3.079 5.565 -11.066 1.00 85.81 170 ASP A O 1
ATOM 1424 N N . LYS A 1 171 ? -3.233 5.169 -8.871 1.00 83.81 171 LYS A N 1
ATOM 1425 C CA . LYS A 1 171 ? -2.208 6.159 -8.507 1.00 83.81 171 LYS A CA 1
ATOM 1426 C C . LYS A 1 171 ? -0.822 5.843 -9.075 1.00 83.81 171 LYS A C 1
ATOM 1428 O O . LYS A 1 171 ? -0.339 4.701 -9.016 1.00 83.81 171 LYS A O 1
ATOM 1433 N N . ASP A 1 172 ? -0.140 6.894 -9.511 1.00 84.12 172 ASP A N 1
ATOM 1434 C CA . ASP A 1 172 ? 1.245 6.828 -9.955 1.00 84.12 172 ASP A CA 1
ATOM 1435 C C . ASP A 1 172 ? 2.201 6.365 -8.854 1.00 84.12 172 ASP A C 1
ATOM 1437 O O . ASP A 1 172 ? 1.934 6.427 -7.652 1.00 84.12 172 ASP A O 1
ATOM 1441 N N . LEU A 1 173 ? 3.347 5.837 -9.279 1.00 83.62 173 LEU A N 1
ATOM 1442 C CA . LEU A 1 173 ? 4.391 5.422 -8.356 1.00 83.62 173 LEU A CA 1
ATOM 1443 C C . LEU A 1 173 ? 5.394 6.548 -8.172 1.00 83.62 173 LEU A C 1
ATOM 1445 O O . LEU A 1 173 ? 6.132 6.884 -9.090 1.00 83.62 173 LEU A O 1
ATOM 1449 N N . PHE A 1 174 ? 5.506 7.033 -6.943 1.00 80.50 174 PHE A N 1
ATOM 1450 C CA . PHE A 1 174 ? 6.502 8.026 -6.562 1.00 80.50 174 PHE A CA 1
ATOM 1451 C C . PHE A 1 174 ? 7.625 7.363 -5.765 1.00 80.50 174 PHE A C 1
ATOM 1453 O O . PHE A 1 174 ? 7.369 6.604 -4.824 1.00 80.50 174 PHE A O 1
ATOM 1460 N N . ALA A 1 175 ? 8.885 7.643 -6.109 1.00 68.50 175 ALA A N 1
ATOM 1461 C CA . ALA A 1 175 ? 10.047 7.118 -5.391 1.00 68.50 175 ALA A CA 1
ATOM 1462 C C . ALA A 1 175 ? 10.925 8.232 -4.834 1.00 68.50 175 ALA A C 1
ATOM 1464 O O . ALA A 1 175 ? 11.277 9.166 -5.541 1.00 68.50 175 ALA A O 1
ATOM 1465 N N . ALA A 1 176 ? 11.365 8.077 -3.586 1.00 68.44 176 ALA A N 1
ATOM 1466 C CA . ALA A 1 176 ? 12.526 8.802 -3.081 1.00 68.44 176 ALA A CA 1
ATOM 1467 C C . ALA A 1 176 ? 13.775 7.922 -3.219 1.00 68.44 176 ALA A C 1
ATOM 1469 O O . ALA A 1 176 ? 13.674 6.692 -3.176 1.00 68.44 176 ALA A O 1
ATOM 1470 N N . SER A 1 177 ? 14.945 8.549 -3.364 1.00 67.19 177 SER A N 1
ATOM 1471 C CA . SER A 1 177 ? 16.234 7.862 -3.520 1.00 67.19 177 SER A CA 1
ATOM 1472 C C . SER A 1 177 ? 16.392 6.687 -2.545 1.00 67.19 177 SER A C 1
ATOM 1474 O O . SER A 1 177 ? 16.203 6.837 -1.337 1.00 67.19 177 SER A O 1
ATOM 1476 N N . LYS A 1 178 ? 16.699 5.499 -3.088 1.00 70.06 178 LYS A N 1
ATOM 1477 C CA . LYS A 1 178 ? 16.906 4.225 -2.365 1.00 70.06 178 LYS A CA 1
ATOM 1478 C C . LYS A 1 178 ? 15.729 3.741 -1.498 1.00 70.06 178 LYS A C 1
ATOM 1480 O O . LYS A 1 178 ? 15.885 2.795 -0.727 1.00 70.06 178 LYS A O 1
ATOM 1485 N N . GLN A 1 179 ? 14.540 4.330 -1.622 1.00 76.38 179 GLN A N 1
ATOM 1486 C CA . GLN A 1 179 ? 13.360 3.923 -0.863 1.00 76.38 179 GLN A CA 1
ATOM 1487 C C . GLN A 1 179 ? 12.333 3.209 -1.741 1.00 76.38 179 GLN A C 1
ATOM 1489 O O . GLN A 1 179 ? 12.183 3.477 -2.931 1.00 76.38 179 GLN A O 1
ATOM 1494 N N . ARG A 1 180 ? 11.584 2.288 -1.128 1.00 83.56 180 ARG A N 1
ATOM 1495 C CA . ARG A 1 180 ? 10.474 1.604 -1.797 1.00 83.56 180 ARG A CA 1
ATOM 1496 C C . ARG A 1 180 ? 9.288 2.557 -1.982 1.00 83.56 180 ARG A C 1
ATOM 1498 O O . ARG A 1 180 ? 9.041 3.427 -1.139 1.00 83.56 180 ARG A O 1
ATOM 1505 N N . THR A 1 181 ? 8.548 2.341 -3.065 1.00 88.50 181 THR A N 1
ATOM 1506 C CA . THR A 1 181 ? 7.314 3.068 -3.396 1.00 88.50 181 THR A CA 1
ATOM 1507 C C . THR A 1 181 ? 6.082 2.41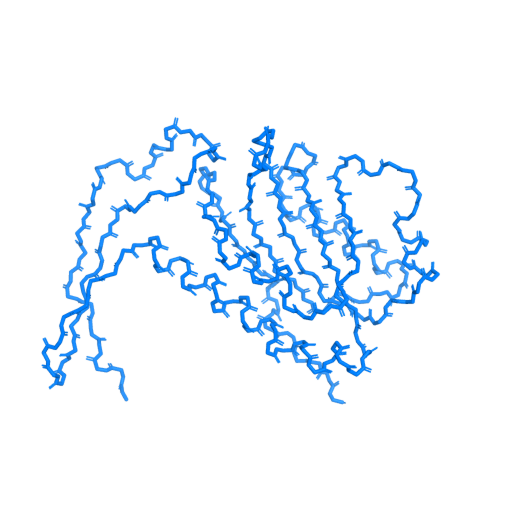9 -2.774 1.00 88.50 181 THR A C 1
ATOM 1509 O O . THR A 1 181 ? 5.127 3.108 -2.453 1.00 88.50 181 THR A O 1
ATOM 1512 N N . TYR A 1 182 ? 6.110 1.109 -2.531 1.00 93.06 182 TYR A N 1
ATOM 1513 C CA . TYR A 1 182 ? 5.055 0.383 -1.829 1.00 93.06 182 TYR A CA 1
ATOM 1514 C C . TYR A 1 182 ? 5.629 -0.802 -1.045 1.00 93.06 182 TYR A C 1
ATOM 1516 O O . TYR A 1 182 ? 6.782 -1.216 -1.228 1.00 93.06 182 TYR A O 1
ATOM 1524 N N . GLY A 1 183 ? 4.820 -1.382 -0.164 1.00 92.88 183 GLY A N 1
ATOM 1525 C CA . GLY A 1 183 ? 5.192 -2.579 0.574 1.00 92.88 183 GLY A CA 1
ATOM 1526 C C . GLY A 1 183 ? 4.051 -3.182 1.379 1.00 92.88 183 GLY A C 1
ATOM 1527 O O . GLY A 1 183 ? 2.940 -2.667 1.418 1.00 92.88 183 GLY A O 1
ATOM 1528 N N . LYS A 1 184 ? 4.351 -4.297 2.043 1.00 93.81 184 LYS A N 1
ATOM 1529 C CA . LYS A 1 184 ? 3.406 -5.064 2.859 1.00 93.81 184 LYS A CA 1
ATOM 1530 C C . LYS A 1 184 ? 4.022 -5.503 4.183 1.00 93.81 184 LYS A C 1
ATOM 1532 O O . LYS A 1 184 ? 5.246 -5.462 4.345 1.00 93.81 184 LYS A O 1
ATOM 1537 N N . SER A 1 185 ? 3.197 -5.965 5.120 1.00 91.31 185 SER A N 1
ATOM 1538 C CA . SER A 1 185 ? 3.675 -6.711 6.292 1.00 91.31 185 SER A CA 1
ATOM 1539 C C . SER A 1 185 ? 4.471 -7.950 5.879 1.00 91.31 185 SER A C 1
ATOM 1541 O O . SER A 1 185 ? 4.090 -8.657 4.949 1.00 91.31 185 SER A O 1
ATOM 1543 N N . ARG A 1 186 ? 5.540 -8.259 6.626 1.00 84.25 186 ARG A N 1
ATOM 1544 C CA . ARG A 1 186 ? 6.388 -9.442 6.378 1.00 84.25 186 ARG A CA 1
ATOM 1545 C C . ARG A 1 186 ? 5.599 -10.751 6.380 1.00 84.25 186 ARG A C 1
ATOM 1547 O O . ARG A 1 186 ? 5.804 -11.575 5.505 1.00 84.25 186 ARG A O 1
ATOM 1554 N N . LYS A 1 187 ? 4.672 -10.904 7.329 1.00 78.81 187 LYS A N 1
ATOM 1555 C CA . LYS A 1 187 ? 3.841 -12.106 7.478 1.00 78.81 187 LYS A CA 1
ATOM 1556 C C . LYS A 1 187 ? 2.588 -12.111 6.585 1.00 78.81 187 LYS A C 1
ATOM 1558 O O . LYS A 1 187 ? 1.695 -12.893 6.840 1.00 78.81 187 LYS A O 1
ATOM 1563 N N . PHE A 1 188 ? 2.471 -11.230 5.582 1.00 77.31 188 PHE A N 1
ATOM 1564 C CA . PHE A 1 188 ? 1.274 -11.185 4.730 1.00 77.31 188 PHE A CA 1
ATOM 1565 C C . PHE A 1 188 ? 1.381 -12.097 3.495 1.00 77.31 188 PHE A C 1
ATOM 1567 O O . PHE A 1 188 ? 2.393 -12.004 2.781 1.00 77.31 188 PHE A O 1
ATOM 1574 N N . PRO A 1 189 ? 0.310 -12.846 3.170 1.00 65.31 189 PRO A N 1
ATOM 1575 C CA . PRO A 1 189 ? -0.966 -12.909 3.903 1.00 65.31 189 PRO A CA 1
ATOM 1576 C C . PRO A 1 189 ? -0.877 -13.776 5.171 1.00 65.31 189 PRO A C 1
ATOM 1578 O O . PRO A 1 189 ? -0.237 -14.821 5.149 1.00 65.31 189 PRO A O 1
ATOM 1581 N N . ILE A 1 190 ? -1.495 -13.332 6.276 1.00 67.06 190 ILE A N 1
ATOM 1582 C CA . ILE A 1 190 ? -1.680 -14.185 7.460 1.00 67.06 190 ILE A CA 1
ATOM 1583 C C . ILE A 1 190 ? -2.993 -14.939 7.236 1.00 67.06 190 ILE A C 1
ATOM 1585 O O . ILE A 1 190 ? -4.026 -14.275 7.116 1.00 67.06 190 ILE A O 1
ATOM 1589 N N . PRO A 1 191 ? -2.989 -16.282 7.173 1.00 60.31 191 PRO A N 1
ATOM 1590 C CA . PRO A 1 191 ? -4.223 -17.052 7.161 1.00 60.31 191 PRO A CA 1
ATOM 1591 C C . PRO A 1 191 ? -4.985 -16.754 8.449 1.00 60.31 191 PRO A C 1
ATOM 1593 O O . PRO A 1 191 ? -4.455 -16.949 9.546 1.00 60.31 191 PRO A O 1
ATOM 1596 N N . LEU A 1 192 ? -6.214 -16.258 8.334 1.00 63.03 192 LEU A N 1
ATOM 1597 C CA . LEU A 1 192 ? -7.089 -16.181 9.494 1.00 63.03 192 LEU A CA 1
ATOM 1598 C C . LEU A 1 192 ? -7.477 -17.614 9.848 1.00 63.03 192 LEU A C 1
ATOM 1600 O O . LEU A 1 192 ? -7.931 -18.359 8.978 1.00 63.03 192 LEU A O 1
ATOM 1604 N N . LYS A 1 193 ? -7.219 -18.019 11.098 1.00 57.62 193 LYS A N 1
ATOM 1605 C CA . LYS A 1 193 ? -7.685 -19.317 11.594 1.00 57.62 193 LYS A CA 1
ATOM 1606 C C . LYS A 1 193 ? -9.201 -19.359 11.377 1.00 57.62 193 LYS A C 1
ATOM 1608 O O . LYS A 1 193 ? -9.882 -18.402 11.749 1.00 57.62 193 LYS A O 1
ATOM 1613 N N . LYS A 1 194 ? -9.656 -20.396 10.669 1.00 48.81 194 LYS A N 1
ATOM 1614 C CA . LYS A 1 194 ? -11.079 -20.666 10.448 1.00 48.81 194 LYS A CA 1
ATOM 1615 C C . LYS A 1 194 ? -11.776 -20.890 11.781 1.00 48.81 194 LYS A C 1
ATOM 1617 O O . LYS A 1 194 ? -11.119 -21.474 12.672 1.00 48.81 194 LYS A O 1
#